Protein AF-A0A512NB46-F1 (afdb_monomer_lite)

Organism: NCBI:txid1230389

Radius of gyration: 26.48 Å; chains: 1; bounding box: 61×34×102 Å

Secondary structure (DSSP, 8-state):
------PPPPPPPPP------SSTTTGGGHHHHHHHHHHHTT--HHHH-SHHHHHHHHHHHHHHHHHHHHHHHHHHHH-SSHHHHHHHHHHHHHHHHHHHHHHHHHHHHHHHHTSGGGGSS-SS--SS--S----S-HHHHHHHIIIIIHHHH--HHHHHHT-PPP------HHHHHHHHHHHHHHTHHHHHHHHHTTTTSTT-HHHHHHHHHHHHHHHHHHHHHHHHHHHHHTT-EETTTTEEHHHHHTTSS---TTTTT--

Sequence (263 aa):
MTPNATQPLRRPRRQRRSHGRRAAGKSAANARGVRHRATRQGFTQYQAGYLPYATVDGWQQIKKDFAYWRALTKAIETAATPEERAWFEADRRLREKITLHDIGIWSHYVGDASQPLHVSVTSTAGAIFRTPVAIRTAKKIHAYFEGEFVKGNLSRQAVAAEVDPFQSCNCSIEDQTRALLLTSLAQVVPLHTLEKEGSFKRGDPRGIAFAEARLAAGVTALRNMIVEAWLDSAQTPIGYPMVNVRDIESGKVWVTRELMGAD

Foldseek 3Di:
DDDDDDDDDDDDDDDDDDDDDDPVPPPVVPLVVVVVVQVVVVHDCVNVDDLLVLLQVLLVVLLQLLLLLLLLVLQLVVPPDPVSNVVSVVVNVVSVVVNVVSLVVSLVSLLLLLALLSLAPDLDNPPVDPDCPPSPQSVPCVCCLVPVLCVQADDPVLLVVLQDPADDPVDHSSVLSVVSNVVSNVCNVVSVVCVVVVCSDRPRVSSHVSSSNSSSSSVNSSVNSSVVSNVCSQQAWAFVVTDHNVCSNVVVDHDDVNSVPDD

InterPro domains:
  IPR008947 Phospholipase C/P1 nuclease domain superfamily [G3DSA:1.10.575.10] (32-198)
  IPR008947 Phospholipase C/P1 nuclease domain superfamily [SSF48537] (65-151)

Structure (mmCIF, N/CA/C/O backbone):
data_AF-A0A512NB46-F1
#
_entry.id   AF-A0A512NB46-F1
#
loop_
_atom_site.group_PDB
_atom_site.id
_atom_site.type_symbol
_atom_site.label_atom_id
_atom_site.label_alt_id
_atom_site.label_comp_id
_atom_site.label_asym_id
_atom_site.label_entity_id
_atom_site.label_seq_id
_atom_site.pdbx_PDB_ins_code
_atom_site.Cartn_x
_atom_site.Cartn_y
_atom_site.Cartn_z
_atom_site.occupancy
_atom_site.B_iso_or_equiv
_atom_site.auth_seq_id
_atom_site.auth_comp_id
_atom_site.auth_asym_id
_atom_site.auth_atom_id
_atom_site.pdbx_PDB_model_num
ATOM 1 N N . MET A 1 1 ? 35.157 -20.853 73.473 1.00 40.84 1 MET A N 1
ATOM 2 C CA . MET A 1 1 ? 33.889 -21.589 73.291 1.00 40.84 1 MET A CA 1
ATOM 3 C C . MET A 1 1 ? 32.765 -20.686 73.766 1.00 40.84 1 MET A C 1
ATOM 5 O O . MET A 1 1 ? 32.626 -20.458 74.957 1.00 40.84 1 MET A O 1
ATOM 9 N N . THR A 1 2 ? 32.079 -20.061 72.819 1.00 35.53 2 THR A N 1
ATOM 10 C CA . THR A 1 2 ? 30.980 -19.102 72.995 1.00 35.53 2 THR A CA 1
ATOM 11 C C . THR A 1 2 ? 29.632 -19.827 72.969 1.00 35.53 2 THR A C 1
ATOM 13 O O . THR A 1 2 ? 29.484 -20.755 72.173 1.00 35.53 2 THR A O 1
ATOM 16 N N . PRO A 1 3 ? 28.627 -19.372 73.739 1.00 39.91 3 PRO A N 1
ATOM 17 C CA . PRO A 1 3 ? 27.241 -19.668 73.406 1.00 39.91 3 PRO A CA 1
ATOM 18 C C . PRO A 1 3 ? 26.358 -18.418 73.246 1.00 39.91 3 PRO A C 1
ATOM 20 O O . PRO A 1 3 ? 26.464 -17.443 73.981 1.00 39.91 3 PRO A O 1
ATOM 23 N N . ASN A 1 4 ? 25.444 -18.558 72.282 1.00 34.72 4 ASN A N 1
ATOM 24 C CA . ASN A 1 4 ? 24.145 -17.909 72.087 1.00 34.72 4 ASN A CA 1
ATOM 25 C C . ASN A 1 4 ? 24.042 -16.381 71.950 1.00 34.72 4 ASN A C 1
ATOM 27 O O . ASN A 1 4 ? 23.908 -15.647 72.922 1.00 34.72 4 ASN A O 1
ATOM 31 N N . ALA A 1 5 ? 23.869 -15.956 70.692 1.00 39.91 5 ALA A N 1
ATOM 32 C CA . ALA A 1 5 ? 23.098 -14.773 70.331 1.00 39.91 5 ALA A CA 1
ATOM 33 C C . ALA A 1 5 ? 22.007 -15.131 69.297 1.00 39.91 5 ALA A C 1
ATOM 35 O O . ALA A 1 5 ? 22.235 -15.811 68.298 1.00 39.91 5 ALA A O 1
ATOM 36 N N . THR A 1 6 ? 20.814 -14.659 69.628 1.00 38.12 6 THR A N 1
ATOM 37 C CA . THR A 1 6 ? 19.478 -14.663 69.019 1.00 38.12 6 THR A CA 1
ATOM 38 C C . THR A 1 6 ? 19.418 -14.513 67.482 1.00 38.12 6 THR A C 1
ATOM 40 O O . THR A 1 6 ? 20.003 -13.593 66.916 1.00 38.12 6 THR A O 1
ATOM 43 N N . GLN A 1 7 ? 18.630 -15.359 66.797 1.00 38.66 7 GLN A N 1
ATOM 44 C CA . GLN A 1 7 ? 18.250 -15.195 65.378 1.00 38.66 7 GLN A CA 1
ATOM 45 C C . GLN A 1 7 ? 16.993 -14.313 65.217 1.00 38.66 7 GLN A C 1
ATOM 47 O O . GLN A 1 7 ? 16.042 -14.492 65.979 1.00 38.66 7 GLN A O 1
ATOM 52 N N . PRO A 1 8 ? 16.903 -13.446 64.185 1.00 34.56 8 PRO A N 1
ATOM 53 C CA . PRO A 1 8 ? 15.658 -12.779 63.818 1.00 34.56 8 PRO A CA 1
ATOM 54 C C . PRO A 1 8 ? 14.872 -13.528 62.720 1.00 34.56 8 PRO A C 1
ATOM 56 O O . PRO A 1 8 ? 15.428 -14.090 61.774 1.00 34.56 8 PRO A O 1
ATOM 59 N N . LEU A 1 9 ? 13.542 -13.481 62.849 1.00 33.75 9 LEU A N 1
ATOM 60 C CA . LEU A 1 9 ? 12.519 -14.064 61.971 1.00 33.75 9 LEU A CA 1
ATOM 61 C C . LEU A 1 9 ? 12.625 -13.596 60.502 1.00 33.75 9 LEU A C 1
ATOM 63 O O . LEU A 1 9 ? 12.534 -12.404 60.201 1.00 33.75 9 LEU A O 1
ATOM 67 N N . ARG A 1 10 ? 12.722 -14.545 59.559 1.00 34.88 10 ARG A N 1
ATOM 68 C CA . ARG A 1 10 ? 12.604 -14.295 58.108 1.00 34.88 10 ARG A CA 1
ATOM 69 C C . ARG A 1 10 ? 11.134 -14.237 57.672 1.00 34.88 10 ARG A C 1
ATOM 71 O O . ARG A 1 10 ? 10.387 -15.190 57.867 1.00 34.88 10 ARG A O 1
ATOM 78 N N . ARG A 1 11 ? 10.737 -13.148 57.001 1.00 35.47 11 ARG A N 1
ATOM 79 C CA . ARG A 1 11 ? 9.447 -13.023 56.288 1.00 35.47 11 ARG A CA 1
ATOM 80 C C . ARG A 1 11 ? 9.399 -13.924 55.036 1.00 35.47 11 ARG A C 1
ATOM 82 O O . ARG A 1 11 ? 10.433 -14.101 54.386 1.00 35.47 11 ARG A O 1
ATOM 89 N N . PRO A 1 12 ? 8.222 -14.442 54.632 1.00 32.56 12 PRO A N 1
ATOM 90 C CA . PRO A 1 12 ? 8.108 -15.315 53.467 1.00 32.56 12 PRO A CA 1
ATOM 91 C C . PRO A 1 12 ? 8.228 -14.537 52.144 1.00 32.56 12 PRO A C 1
ATOM 93 O O . PRO A 1 12 ? 7.658 -13.459 51.967 1.00 32.56 12 PRO A O 1
ATOM 96 N N . ARG A 1 13 ? 8.963 -15.113 51.181 1.00 34.34 13 ARG A N 1
ATOM 97 C CA . ARG A 1 13 ? 9.073 -14.626 49.794 1.00 34.34 13 ARG A CA 1
ATOM 98 C C . ARG A 1 13 ? 7.733 -14.806 49.067 1.00 34.34 13 ARG A C 1
ATOM 100 O O . ARG A 1 13 ? 7.291 -15.933 48.866 1.00 34.34 13 ARG A O 1
ATOM 107 N N . ARG A 1 14 ? 7.132 -13.712 48.585 1.00 32.97 14 ARG A N 1
ATOM 108 C CA . ARG A 1 14 ? 6.042 -13.753 47.592 1.00 32.97 14 ARG A CA 1
ATOM 109 C C . ARG A 1 14 ? 6.557 -14.369 46.283 1.00 32.97 14 ARG A C 1
ATOM 111 O O . ARG A 1 14 ? 7.409 -13.781 45.618 1.00 32.97 14 ARG A O 1
ATOM 118 N N . GLN A 1 15 ? 6.009 -15.518 45.887 1.00 33.25 15 GLN A N 1
ATOM 119 C CA . GLN A 1 15 ? 6.123 -16.032 44.520 1.00 33.25 15 GLN A CA 1
ATOM 120 C C . GLN A 1 15 ? 5.382 -15.089 43.560 1.00 33.25 15 GLN A C 1
ATOM 122 O O . GLN A 1 15 ? 4.166 -14.926 43.646 1.00 33.25 15 GLN A O 1
ATOM 127 N N . ARG A 1 16 ? 6.106 -14.475 42.619 1.00 31.55 16 ARG A N 1
ATOM 128 C CA . ARG A 1 16 ? 5.498 -13.822 41.452 1.00 31.55 16 ARG A CA 1
ATOM 129 C C . ARG A 1 16 ? 5.054 -14.909 40.472 1.00 31.55 16 ARG A C 1
ATOM 131 O O . ARG A 1 16 ? 5.895 -15.535 39.834 1.00 31.55 16 ARG A O 1
ATOM 138 N N . ARG A 1 17 ? 3.741 -15.121 40.338 1.00 32.00 17 ARG A N 1
ATOM 139 C CA . ARG A 1 17 ? 3.161 -15.900 39.235 1.00 32.00 17 ARG A CA 1
ATOM 140 C C . ARG A 1 17 ? 3.341 -15.120 37.931 1.00 32.00 17 ARG A C 1
ATOM 142 O O . ARG A 1 17 ? 2.824 -14.019 37.780 1.00 32.00 17 ARG A O 1
ATOM 149 N N . SER A 1 18 ? 4.108 -15.682 37.003 1.00 30.55 18 SER A N 1
ATOM 150 C CA . SER A 1 18 ? 4.357 -15.147 35.665 1.00 30.55 18 SER A CA 1
ATOM 151 C C . SER A 1 18 ? 3.349 -15.722 34.669 1.00 30.55 18 SER A C 1
ATOM 153 O O . SER A 1 18 ? 3.630 -16.703 33.986 1.00 30.55 18 SER A O 1
ATOM 155 N N . HIS A 1 19 ? 2.160 -15.136 34.556 1.00 32.94 19 HIS A N 1
ATOM 156 C CA . HIS A 1 19 ? 1.225 -15.451 33.468 1.00 32.94 19 HIS A CA 1
ATOM 157 C C . HIS A 1 19 ? 0.905 -14.160 32.714 1.00 32.94 19 HIS A C 1
ATOM 159 O O . HIS A 1 19 ? 0.461 -13.193 33.319 1.00 32.94 19 HIS A O 1
ATOM 165 N N . GLY A 1 20 ? 1.195 -14.127 31.406 1.00 34.12 20 GLY A N 1
ATOM 166 C CA . GLY A 1 20 ? 0.801 -13.006 30.538 1.00 34.12 20 GLY A CA 1
ATOM 167 C C . GLY A 1 20 ? 1.827 -12.483 29.524 1.00 34.12 20 GLY A C 1
ATOM 168 O O . GLY A 1 20 ? 1.606 -11.422 28.958 1.00 34.12 20 GLY A O 1
ATOM 169 N N . ARG A 1 21 ? 2.948 -13.171 29.247 1.00 30.27 21 ARG A N 1
ATOM 170 C CA . ARG A 1 21 ? 3.972 -12.664 28.296 1.00 30.27 21 ARG A CA 1
ATOM 171 C C . ARG A 1 21 ? 3.877 -13.157 26.843 1.00 30.27 21 ARG A C 1
ATOM 173 O O . ARG A 1 21 ? 4.700 -12.751 26.033 1.00 30.27 21 ARG A O 1
ATOM 180 N N . ARG A 1 22 ? 2.913 -14.010 26.473 1.00 32.38 22 ARG A N 1
ATOM 181 C CA . ARG A 1 22 ? 2.931 -14.666 25.144 1.00 32.38 22 ARG A CA 1
ATOM 182 C C . ARG A 1 22 ? 2.216 -13.928 24.002 1.00 32.38 22 ARG A C 1
ATOM 184 O O . ARG A 1 22 ? 2.540 -14.215 22.857 1.00 32.38 22 ARG A O 1
ATOM 191 N N . ALA A 1 23 ? 1.318 -12.975 24.264 1.00 33.72 23 ALA A N 1
ATOM 192 C CA . ALA A 1 23 ? 0.538 -12.329 23.194 1.00 33.72 23 ALA A CA 1
ATOM 193 C C . ALA A 1 23 ? 1.126 -10.989 22.703 1.00 33.72 23 ALA A C 1
ATOM 195 O O . ALA A 1 23 ? 1.151 -10.733 21.504 1.00 33.72 23 ALA A O 1
ATOM 196 N N . ALA A 1 24 ? 1.699 -10.171 23.594 1.00 32.84 24 ALA A N 1
ATOM 197 C CA . ALA A 1 24 ? 2.274 -8.863 23.238 1.00 32.84 24 ALA A CA 1
ATOM 198 C C . ALA A 1 24 ? 3.630 -8.943 22.498 1.00 32.84 24 ALA A C 1
ATOM 200 O O . ALA A 1 24 ? 4.127 -7.944 21.985 1.00 32.84 24 ALA A O 1
ATOM 201 N N . GLY A 1 25 ? 4.243 -10.130 22.438 1.00 27.00 25 GLY A N 1
ATOM 202 C CA . GLY A 1 25 ? 5.584 -10.323 21.882 1.00 27.00 25 GLY A CA 1
ATOM 203 C C . GLY A 1 25 ? 5.666 -10.366 20.355 1.00 27.00 25 GLY A C 1
ATOM 204 O O . GLY A 1 25 ? 6.767 -10.241 19.834 1.00 27.00 25 GLY A O 1
ATOM 205 N N . LYS A 1 26 ? 4.551 -10.541 19.630 1.00 31.73 26 LYS A N 1
ATOM 206 C CA . LYS A 1 26 ? 4.585 -10.714 18.164 1.00 31.73 26 LYS A CA 1
ATOM 207 C C . LYS A 1 26 ? 4.581 -9.393 17.386 1.00 31.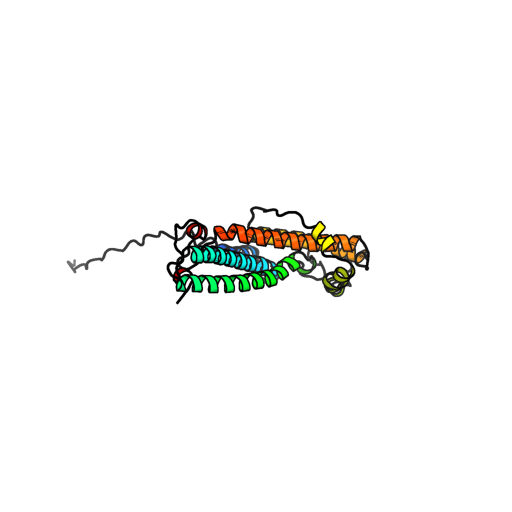73 26 LYS A C 1
ATOM 209 O O . LYS A 1 26 ? 5.299 -9.285 16.405 1.00 31.73 26 LYS A O 1
ATOM 214 N N . SER A 1 27 ? 3.866 -8.369 17.856 1.00 33.69 27 SER A N 1
ATOM 215 C CA . SER A 1 27 ? 3.789 -7.076 17.150 1.00 33.69 27 SER A CA 1
ATOM 216 C C . SER A 1 27 ? 5.084 -6.257 17.291 1.00 33.69 27 SER A C 1
ATOM 218 O O . SER A 1 27 ? 5.670 -5.817 16.308 1.00 33.69 27 SER A O 1
ATOM 220 N N . ALA A 1 28 ? 5.657 -6.189 18.499 1.00 30.89 28 ALA A N 1
ATOM 221 C CA . ALA A 1 28 ? 6.937 -5.511 18.728 1.00 30.89 28 ALA A CA 1
ATOM 222 C C . ALA A 1 28 ? 8.169 -6.287 18.202 1.00 30.89 28 ALA A C 1
ATOM 224 O O . ALA A 1 28 ? 9.300 -5.801 18.332 1.00 30.89 28 ALA A O 1
ATOM 225 N N . ALA A 1 29 ? 7.967 -7.494 17.660 1.00 35.53 29 ALA A N 1
ATOM 226 C CA . ALA A 1 29 ? 9.000 -8.307 17.028 1.00 35.53 29 ALA A CA 1
ATOM 227 C C . ALA A 1 29 ? 9.184 -7.994 15.533 1.00 35.53 29 ALA A C 1
ATOM 229 O O . ALA A 1 29 ? 10.248 -8.319 15.017 1.00 35.53 29 ALA A O 1
ATOM 230 N N . ASN A 1 30 ? 8.238 -7.324 14.861 1.00 46.56 30 ASN A N 1
ATOM 231 C CA . ASN A 1 30 ? 8.318 -7.095 13.411 1.00 46.56 30 ASN A CA 1
ATOM 232 C C . ASN A 1 30 ? 9.261 -5.942 13.027 1.00 46.56 30 ASN A C 1
ATOM 234 O O . ASN A 1 30 ? 10.241 -6.171 12.320 1.00 46.56 30 ASN A O 1
ATOM 238 N N . ALA A 1 31 ? 9.109 -4.752 13.626 1.00 36.91 31 ALA A N 1
ATOM 239 C CA . ALA A 1 31 ? 10.069 -3.650 13.435 1.00 36.91 31 ALA A CA 1
ATOM 240 C C . ALA A 1 31 ? 11.484 -3.999 13.959 1.00 36.91 31 ALA A C 1
ATOM 242 O O . ALA A 1 31 ? 12.512 -3.599 13.405 1.00 36.91 31 ALA A O 1
ATOM 243 N N . ARG A 1 32 ? 11.557 -4.830 15.011 1.00 38.91 32 ARG A N 1
ATOM 244 C CA . ARG A 1 32 ? 12.816 -5.406 15.514 1.00 38.91 32 ARG A CA 1
ATOM 245 C C . ARG A 1 32 ? 13.377 -6.509 14.610 1.00 38.91 32 ARG A C 1
ATOM 247 O O . ARG A 1 32 ? 14.591 -6.685 14.582 1.00 38.91 32 ARG A O 1
ATOM 254 N N . GLY A 1 33 ? 12.543 -7.229 13.866 1.00 41.69 33 GLY A N 1
ATOM 255 C CA . GLY A 1 33 ? 12.929 -8.352 13.011 1.00 41.69 33 GLY A CA 1
ATOM 256 C C . GLY A 1 33 ? 13.748 -7.913 11.801 1.00 41.69 33 GLY A C 1
ATOM 257 O O . GLY A 1 33 ? 14.815 -8.478 11.546 1.00 41.69 33 GLY A O 1
ATOM 258 N N . VAL A 1 34 ? 13.312 -6.844 11.128 1.00 47.31 34 VAL A N 1
ATOM 259 C CA . VAL A 1 34 ? 14.040 -6.242 9.997 1.00 47.31 34 VAL A CA 1
ATOM 260 C C . VAL A 1 34 ? 15.387 -5.673 10.465 1.00 47.31 34 VAL A C 1
ATOM 262 O O . VAL A 1 34 ? 16.428 -5.946 9.865 1.00 47.31 34 VAL A O 1
ATOM 265 N N . ARG A 1 35 ? 15.406 -4.969 11.608 1.00 46.88 35 ARG A N 1
ATOM 266 C CA . ARG A 1 35 ? 16.637 -4.405 12.194 1.00 46.88 35 ARG A CA 1
ATOM 267 C C . ARG A 1 35 ? 17.620 -5.485 12.668 1.00 46.88 35 ARG A C 1
ATOM 269 O O . ARG A 1 35 ? 18.824 -5.347 12.460 1.00 46.88 35 ARG A O 1
ATOM 276 N N . HIS A 1 36 ? 17.139 -6.575 13.273 1.00 45.12 36 HIS A N 1
ATOM 277 C CA . HIS A 1 36 ? 17.997 -7.645 13.798 1.00 45.12 36 HIS A CA 1
ATOM 278 C C . HIS A 1 36 ? 18.565 -8.580 12.725 1.00 45.12 36 HIS A C 1
ATOM 280 O O . HIS A 1 36 ? 19.643 -9.131 12.944 1.00 45.12 36 HIS A O 1
ATOM 286 N N . ARG A 1 37 ? 17.896 -8.784 11.581 1.00 49.22 37 ARG A N 1
ATOM 287 C CA . ARG A 1 37 ? 18.465 -9.611 10.498 1.00 49.22 37 ARG A CA 1
ATOM 288 C C . ARG A 1 37 ? 19.568 -8.889 9.731 1.00 49.22 37 ARG A C 1
ATOM 290 O O . ARG A 1 37 ? 20.618 -9.487 9.522 1.00 49.22 37 ARG A O 1
ATOM 297 N N . ALA A 1 38 ? 19.360 -7.620 9.375 1.00 50.25 38 ALA A N 1
ATOM 298 C CA . ALA A 1 38 ? 20.347 -6.828 8.637 1.00 50.25 38 ALA A CA 1
ATOM 299 C C . ALA A 1 38 ? 21.643 -6.626 9.449 1.00 50.25 38 ALA A C 1
ATOM 301 O O . ALA A 1 38 ? 22.738 -6.914 8.968 1.00 50.25 38 ALA A O 1
ATOM 302 N N . THR A 1 39 ? 21.519 -6.259 10.728 1.00 51.81 39 THR A N 1
ATOM 303 C CA . THR A 1 39 ? 22.677 -6.017 11.611 1.00 51.81 39 THR A CA 1
ATOM 304 C C . THR A 1 39 ? 23.505 -7.271 11.903 1.00 51.81 39 THR A C 1
ATOM 306 O O . THR A 1 39 ? 24.719 -7.174 12.056 1.00 51.81 39 THR A O 1
ATOM 309 N N . ARG A 1 40 ? 22.894 -8.466 11.914 1.00 51.16 40 ARG A N 1
ATOM 310 C CA . ARG A 1 40 ? 23.612 -9.747 12.089 1.00 51.16 40 ARG A CA 1
ATOM 311 C C . ARG A 1 40 ? 24.530 -10.115 10.925 1.00 51.16 40 ARG A C 1
ATOM 313 O O . ARG A 1 40 ? 25.423 -10.930 11.114 1.00 51.16 40 ARG A O 1
ATOM 320 N N . GLN A 1 41 ? 24.312 -9.536 9.750 1.00 58.06 41 GLN A N 1
ATOM 321 C CA . GLN A 1 41 ? 25.160 -9.723 8.571 1.00 58.06 41 GLN A CA 1
ATOM 322 C C . GLN A 1 41 ? 26.039 -8.493 8.286 1.00 58.06 41 GLN A C 1
ATOM 324 O O . GLN A 1 41 ? 26.626 -8.394 7.215 1.00 58.06 41 GLN A O 1
ATOM 329 N N . GLY A 1 42 ? 26.132 -7.548 9.231 1.00 58.88 42 GLY A N 1
ATOM 330 C CA . GLY A 1 42 ? 26.924 -6.328 9.068 1.00 58.88 42 GLY A CA 1
ATOM 331 C C . GLY A 1 42 ? 26.282 -5.262 8.173 1.00 58.88 42 GLY A C 1
ATOM 332 O O . GLY A 1 42 ? 26.939 -4.270 7.869 1.00 58.88 42 GLY A O 1
ATOM 333 N N . PHE A 1 43 ? 25.014 -5.423 7.773 1.00 62.78 43 PHE A N 1
ATOM 334 C CA . PHE A 1 43 ? 24.287 -4.398 7.026 1.00 62.78 43 PHE A CA 1
ATOM 335 C C . PHE A 1 43 ? 23.727 -3.318 7.959 1.00 62.78 43 PHE A C 1
ATOM 337 O O . PHE A 1 43 ? 23.137 -3.599 9.006 1.00 62.78 43 PHE A O 1
ATOM 344 N N . THR A 1 44 ? 23.876 -2.065 7.544 1.00 65.69 44 THR A N 1
ATOM 345 C CA . THR A 1 44 ? 23.308 -0.877 8.192 1.00 65.69 44 THR A CA 1
ATOM 346 C C . THR A 1 44 ? 21.947 -0.520 7.591 1.00 65.69 44 THR A C 1
ATOM 348 O O . THR A 1 44 ? 21.631 -0.904 6.464 1.00 65.69 44 THR A O 1
ATOM 351 N N . GLN A 1 45 ? 21.148 0.285 8.301 1.00 61.38 45 GLN A N 1
ATOM 352 C CA . GLN A 1 45 ? 19.898 0.836 7.756 1.00 61.38 45 GLN A CA 1
ATOM 353 C C . GLN A 1 45 ? 20.115 1.639 6.460 1.00 61.38 45 GLN A C 1
ATOM 355 O O . GLN A 1 45 ? 19.243 1.662 5.601 1.00 61.38 45 GLN A O 1
ATOM 360 N N . TYR A 1 46 ? 21.296 2.243 6.282 1.00 63.44 46 TYR A N 1
ATOM 361 C CA . TYR A 1 46 ? 21.652 2.960 5.056 1.00 63.44 46 TYR A CA 1
ATOM 362 C C . TYR A 1 46 ? 21.879 2.021 3.868 1.00 63.44 46 TYR A C 1
ATOM 364 O O . TYR A 1 46 ? 21.607 2.398 2.736 1.00 63.44 46 TYR A O 1
ATOM 372 N N . GLN A 1 47 ? 22.336 0.792 4.120 1.00 65.38 47 GLN A N 1
ATOM 373 C CA . GLN A 1 47 ? 22.480 -0.232 3.083 1.00 65.38 47 GLN A CA 1
ATOM 374 C C . GLN A 1 47 ? 21.150 -0.925 2.764 1.00 65.38 47 GLN A C 1
ATOM 376 O O . GLN A 1 47 ? 20.962 -1.376 1.641 1.00 65.38 47 GLN A O 1
ATOM 381 N N . ALA A 1 48 ? 20.232 -1.006 3.733 1.00 68.00 48 ALA A N 1
ATOM 382 C CA . ALA A 1 48 ? 18.884 -1.530 3.513 1.00 68.00 48 ALA A CA 1
ATOM 383 C C . ALA A 1 48 ? 17.969 -0.533 2.773 1.00 68.00 48 ALA A C 1
ATOM 385 O O . ALA A 1 48 ? 17.046 -0.951 2.078 1.00 68.00 48 ALA A O 1
ATOM 386 N N . GLY A 1 49 ? 18.235 0.771 2.907 1.00 78.50 49 GLY A N 1
ATOM 387 C CA . GLY A 1 49 ? 17.407 1.838 2.347 1.00 78.50 49 GLY A CA 1
ATOM 388 C C . GLY A 1 49 ? 16.157 2.126 3.186 1.00 78.50 49 GLY A C 1
ATOM 389 O O . GLY A 1 49 ? 15.823 1.398 4.118 1.00 78.50 49 GLY A O 1
ATOM 390 N N . TYR A 1 50 ? 15.467 3.224 2.868 1.00 86.31 50 TYR A N 1
ATOM 391 C CA . TYR A 1 50 ? 14.274 3.678 3.599 1.00 86.31 50 TYR A CA 1
ATOM 392 C C . TYR A 1 50 ? 13.001 2.906 3.211 1.00 86.31 50 TYR A C 1
ATOM 394 O O . TYR A 1 50 ? 12.157 2.610 4.055 1.00 86.31 50 TYR A O 1
ATOM 402 N N . LEU A 1 51 ? 12.899 2.526 1.938 1.00 90.12 51 LEU A N 1
ATOM 403 C CA . LEU A 1 51 ? 11.693 1.977 1.320 1.00 90.12 51 LEU A CA 1
ATOM 404 C C . LEU A 1 51 ? 11.136 0.695 1.973 1.00 90.12 51 LEU A C 1
ATOM 406 O O . LEU A 1 51 ? 9.917 0.621 2.151 1.00 90.12 51 LEU A O 1
ATOM 410 N N . PRO A 1 52 ? 11.964 -0.289 2.399 1.00 91.88 52 PRO A N 1
ATOM 411 C CA . PRO A 1 52 ? 11.447 -1.470 3.090 1.00 91.88 52 PRO A CA 1
ATOM 412 C C . PRO A 1 52 ? 10.747 -1.116 4.406 1.00 91.88 52 PRO A C 1
ATOM 414 O O . PRO A 1 52 ? 9.701 -1.677 4.719 1.00 91.88 52 PRO A O 1
ATOM 417 N N . TYR A 1 53 ? 11.307 -0.169 5.165 1.00 91.38 53 TYR A N 1
ATOM 418 C CA . TYR A 1 53 ? 10.744 0.256 6.446 1.00 91.38 53 TYR A CA 1
ATOM 419 C C . TYR A 1 53 ? 9.457 1.049 6.243 1.00 91.38 53 TYR A C 1
ATOM 421 O O . TYR A 1 53 ? 8.450 0.725 6.860 1.00 91.38 53 TYR A O 1
ATOM 429 N N . ALA A 1 54 ? 9.456 2.020 5.324 1.00 94.75 54 ALA A N 1
ATOM 430 C CA . ALA A 1 54 ? 8.270 2.824 5.028 1.00 94.75 54 ALA A CA 1
ATOM 431 C C . ALA A 1 54 ? 7.082 1.964 4.558 1.00 94.75 54 ALA A C 1
ATOM 433 O O . ALA A 1 54 ? 5.944 2.195 4.966 1.00 94.75 54 ALA A O 1
ATOM 434 N N . THR A 1 55 ? 7.354 0.929 3.755 1.00 96.31 55 THR A N 1
ATOM 435 C CA . THR A 1 55 ? 6.322 -0.003 3.278 1.00 96.31 55 THR A CA 1
ATOM 436 C C . THR A 1 55 ? 5.746 -0.836 4.423 1.00 96.31 55 THR A C 1
ATOM 438 O O . THR A 1 55 ? 4.527 -0.911 4.576 1.00 96.31 55 THR A O 1
ATOM 441 N N . VAL A 1 56 ? 6.605 -1.436 5.252 1.00 96.94 56 VAL A N 1
ATOM 442 C CA . VAL A 1 56 ? 6.175 -2.298 6.363 1.00 96.94 56 VAL A CA 1
ATOM 443 C C . VAL A 1 56 ? 5.467 -1.496 7.455 1.00 96.94 56 VAL A C 1
ATOM 445 O O . VAL A 1 56 ? 4.381 -1.883 7.889 1.00 96.94 56 VAL A O 1
ATOM 448 N N . ASP A 1 57 ? 6.048 -0.378 7.886 1.00 97.00 57 ASP A N 1
ATOM 449 C CA . ASP A 1 57 ? 5.514 0.425 8.987 1.00 97.00 57 ASP A CA 1
ATOM 450 C C . ASP A 1 57 ? 4.188 1.092 8.591 1.00 97.00 57 ASP A C 1
ATOM 452 O O . ASP A 1 57 ? 3.220 1.040 9.353 1.00 97.00 57 ASP A O 1
ATOM 456 N N . GLY A 1 58 ? 4.091 1.640 7.373 1.00 97.75 58 GLY A N 1
ATOM 457 C CA . GLY A 1 58 ? 2.845 2.238 6.886 1.00 97.75 58 GLY A CA 1
ATOM 458 C C . GLY A 1 58 ? 1.711 1.218 6.748 1.00 97.75 58 GLY A C 1
ATOM 459 O O . GLY A 1 58 ? 0.581 1.492 7.147 1.00 97.75 58 GLY A O 1
ATOM 460 N N . TRP A 1 59 ? 2.008 -0.008 6.306 1.00 98.12 59 TRP A N 1
ATOM 461 C CA . TRP A 1 59 ? 1.015 -1.086 6.286 1.00 98.12 59 TRP A CA 1
ATOM 462 C C . TRP A 1 59 ? 0.532 -1.454 7.695 1.00 98.12 59 TRP A C 1
ATOM 464 O O . TRP A 1 59 ? -0.662 -1.670 7.912 1.00 98.12 59 TRP A O 1
ATOM 474 N N . GLN A 1 60 ? 1.440 -1.504 8.677 1.00 97.69 60 GLN A N 1
ATOM 475 C CA . GLN A 1 60 ? 1.074 -1.776 10.070 1.00 97.69 60 GLN A CA 1
ATOM 476 C C . GLN A 1 60 ? 0.159 -0.683 10.638 1.00 97.69 60 GLN A C 1
ATOM 478 O O . GLN A 1 60 ? -0.784 -1.014 11.365 1.00 97.69 60 GLN A O 1
ATOM 483 N N . GLN A 1 61 ? 0.398 0.582 10.276 1.00 97.94 61 GLN A N 1
ATOM 484 C CA . GLN A 1 61 ? -0.472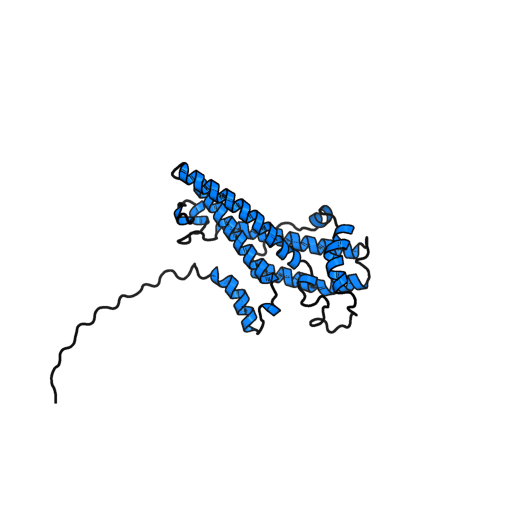 1.703 10.629 1.00 97.94 61 GLN A CA 1
ATOM 485 C C . GLN A 1 61 ? -1.863 1.550 9.999 1.00 97.94 61 GLN A C 1
ATOM 487 O O . GLN A 1 61 ? -2.854 1.554 10.725 1.00 97.94 61 GLN A O 1
ATOM 492 N N . ILE A 1 62 ? -1.950 1.298 8.689 1.00 98.31 62 ILE A N 1
ATOM 493 C CA . ILE A 1 62 ? -3.226 1.102 7.973 1.00 98.31 62 ILE A CA 1
ATOM 494 C C . ILE A 1 62 ? -4.020 -0.077 8.550 1.00 98.31 62 ILE A C 1
ATOM 496 O O . ILE A 1 62 ? -5.225 0.022 8.788 1.00 98.31 62 ILE A O 1
ATOM 500 N N . LYS A 1 63 ? -3.353 -1.197 8.849 1.00 98.25 63 LYS A N 1
ATOM 501 C CA . LYS A 1 63 ? -3.993 -2.337 9.518 1.00 98.25 63 LYS A CA 1
ATOM 502 C C . LYS A 1 63 ? -4.574 -1.947 10.876 1.00 98.25 63 LYS A C 1
ATOM 504 O O . LYS A 1 63 ? -5.681 -2.364 11.224 1.00 98.25 63 LYS A O 1
ATOM 509 N N . LYS A 1 64 ? -3.813 -1.192 11.672 1.00 97.56 64 LYS A N 1
ATOM 510 C CA . LYS A 1 64 ? -4.255 -0.745 12.996 1.00 97.56 64 LYS A CA 1
ATOM 511 C C . LYS A 1 64 ? -5.455 0.189 12.883 1.00 97.56 64 LYS A C 1
ATOM 513 O O . LYS A 1 64 ? -6.396 0.070 13.664 1.00 97.56 64 LYS A O 1
ATOM 518 N N . ASP A 1 65 ? -5.437 1.058 11.891 1.00 97.75 65 ASP A N 1
ATOM 519 C CA . ASP A 1 65 ? -6.522 1.964 11.565 1.00 97.75 65 ASP A CA 1
ATOM 520 C C . ASP A 1 65 ? -7.819 1.228 11.210 1.00 97.75 65 ASP A C 1
ATOM 522 O O . ASP A 1 65 ? -8.869 1.515 11.790 1.00 97.75 65 ASP A O 1
ATOM 526 N N . PHE A 1 66 ? -7.739 0.208 10.351 1.00 98.62 66 PHE A N 1
ATOM 527 C CA . PHE A 1 66 ? -8.873 -0.672 10.063 1.00 98.62 66 PHE A CA 1
ATOM 528 C C . PHE A 1 66 ? -9.390 -1.396 11.310 1.00 98.62 66 PHE A C 1
ATOM 530 O O . PHE A 1 66 ? -10.600 -1.547 11.479 1.00 98.62 66 PHE A O 1
ATOM 537 N N . ALA A 1 67 ? -8.494 -1.800 12.215 1.00 98.25 67 ALA A N 1
ATOM 538 C CA . ALA A 1 67 ? -8.874 -2.459 13.460 1.00 98.25 67 ALA A CA 1
ATOM 539 C C . ALA A 1 67 ? -9.684 -1.516 14.370 1.00 98.25 67 ALA A C 1
ATOM 541 O O . ALA A 1 67 ? -10.726 -1.906 14.899 1.00 98.25 67 ALA A O 1
ATOM 542 N N . TYR A 1 68 ? -9.252 -0.256 14.497 1.00 97.56 68 TYR A N 1
ATOM 543 C CA . TYR A 1 68 ? -10.018 0.778 15.199 1.00 97.56 68 TYR A CA 1
ATOM 544 C C . TYR A 1 68 ? -11.361 1.050 14.523 1.00 97.56 68 TYR A C 1
ATOM 546 O O . TYR A 1 68 ? -12.380 1.112 15.204 1.00 97.56 68 TYR A O 1
ATOM 554 N N . TRP A 1 69 ? -11.390 1.155 13.194 1.00 98.00 69 TRP A N 1
ATOM 555 C CA . TRP A 1 69 ? -12.625 1.402 12.450 1.00 98.00 69 TRP A CA 1
ATOM 556 C C . TRP A 1 69 ? -13.678 0.303 12.670 1.00 98.00 69 TRP A C 1
ATOM 558 O O . TRP A 1 69 ? -14.851 0.602 12.915 1.00 98.00 69 TRP A O 1
ATOM 568 N N . ARG A 1 70 ? -13.264 -0.972 12.649 1.00 98.25 70 ARG A N 1
ATOM 569 C CA . ARG A 1 70 ? -14.133 -2.123 12.957 1.00 98.25 70 ARG A CA 1
ATOM 570 C C . ARG A 1 70 ? -14.694 -2.050 14.372 1.00 98.25 70 ARG A C 1
ATOM 572 O O . ARG A 1 70 ? -15.901 -2.172 14.569 1.00 98.25 70 ARG A O 1
ATOM 579 N N . ALA A 1 71 ? -13.827 -1.806 15.352 1.00 97.75 71 ALA A N 1
ATOM 580 C CA . ALA A 1 71 ? -14.243 -1.707 16.743 1.00 97.75 71 ALA A CA 1
ATOM 581 C C . ALA A 1 71 ? -15.205 -0.541 16.983 1.00 97.75 71 ALA A C 1
ATOM 583 O O . ALA A 1 71 ? -16.211 -0.731 17.655 1.00 97.75 71 ALA A O 1
ATOM 584 N N . LEU A 1 72 ? -14.947 0.631 16.396 1.00 97.56 72 LEU A N 1
ATOM 585 C CA . LEU A 1 72 ? -15.835 1.792 16.484 1.00 97.56 72 LEU A CA 1
ATOM 586 C C . LEU A 1 72 ? -17.184 1.521 15.831 1.00 97.56 72 LEU A C 1
ATOM 588 O O . LEU A 1 72 ? -18.213 1.904 16.373 1.00 97.56 72 LEU A O 1
ATOM 592 N N . THR A 1 73 ? -17.197 0.820 14.698 1.00 97.81 73 THR A N 1
ATOM 593 C CA . THR A 1 73 ? -18.448 0.393 14.062 1.00 97.81 73 THR A CA 1
ATOM 594 C C . THR A 1 73 ? -19.273 -0.457 15.019 1.00 97.81 73 THR A C 1
ATOM 596 O O . THR A 1 73 ? -20.452 -0.167 15.214 1.00 97.81 73 THR A O 1
ATOM 599 N N . LYS A 1 74 ? -18.643 -1.422 15.702 1.00 97.38 74 LYS A N 1
ATOM 600 C CA . LYS A 1 74 ? -19.341 -2.217 16.714 1.00 97.38 74 LYS A CA 1
ATOM 601 C C . LYS A 1 74 ? -19.767 -1.387 17.926 1.00 97.38 74 LYS A C 1
ATOM 603 O O . LYS A 1 74 ? -20.886 -1.539 18.400 1.00 97.38 74 LYS A O 1
ATOM 608 N N . ALA A 1 75 ? -18.910 -0.481 18.384 1.00 96.56 75 ALA A N 1
ATOM 609 C CA . ALA A 1 75 ? -19.171 0.396 19.518 1.00 96.56 75 ALA A CA 1
ATOM 610 C C . ALA A 1 75 ? -20.405 1.284 19.296 1.00 96.56 75 ALA A C 1
ATOM 612 O O . ALA A 1 75 ? -21.208 1.453 20.204 1.00 96.56 75 ALA A O 1
ATOM 613 N N . ILE A 1 76 ? -20.602 1.792 18.074 1.00 98.00 76 ILE A N 1
ATOM 614 C CA . ILE A 1 76 ? -21.781 2.586 17.687 1.00 98.00 76 ILE A CA 1
ATOM 615 C C . ILE A 1 76 ? -23.067 1.749 17.755 1.00 98.00 76 ILE A C 1
ATOM 617 O O . ILE A 1 76 ? -24.108 2.261 18.170 1.00 98.00 76 ILE A O 1
ATOM 621 N N . GLU A 1 77 ? -23.014 0.474 17.356 1.00 96.56 77 GLU A N 1
ATOM 622 C CA . GLU A 1 77 ? -24.158 -0.446 17.452 1.00 96.56 77 GLU A CA 1
ATOM 623 C C . GLU A 1 77 ? -24.534 -0.755 18.903 1.00 96.56 77 GLU A C 1
ATOM 625 O O . GLU A 1 77 ? -25.711 -0.931 19.209 1.00 96.56 77 GLU A O 1
ATOM 630 N N . THR A 1 78 ? -23.533 -0.850 19.781 1.00 95.00 78 THR A N 1
ATOM 631 C CA . THR A 1 78 ? -23.686 -1.320 21.163 1.00 95.00 78 THR A CA 1
ATOM 632 C C . THR A 1 78 ? -23.624 -0.211 22.212 1.00 95.00 78 THR A C 1
ATOM 634 O O . THR A 1 78 ? -23.573 -0.522 23.400 1.00 95.00 78 THR A O 1
ATOM 637 N N . ALA A 1 79 ? -23.575 1.055 21.798 1.00 95.81 79 ALA A N 1
ATOM 638 C CA . ALA A 1 79 ? -23.430 2.195 22.698 1.00 95.81 79 ALA A CA 1
ATOM 639 C C . ALA A 1 79 ? -24.568 2.241 23.728 1.00 95.81 79 ALA A C 1
ATOM 641 O O . ALA A 1 79 ? -25.742 2.093 23.377 1.00 95.81 79 ALA A O 1
ATOM 642 N N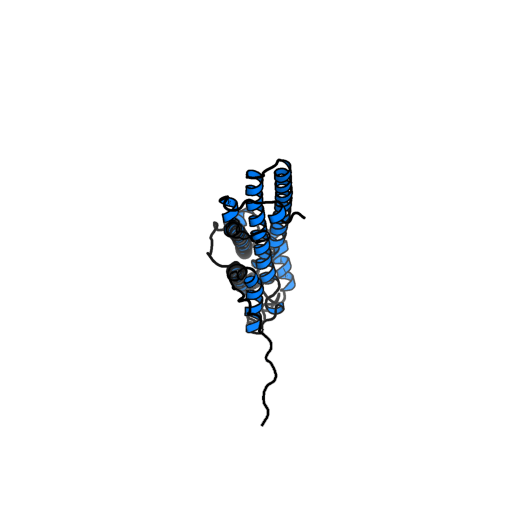 . ALA A 1 80 ? -24.220 2.475 24.993 1.00 94.12 80 ALA A N 1
ATOM 643 C CA . ALA A 1 80 ? -25.178 2.487 26.094 1.00 94.12 80 ALA A CA 1
ATOM 644 C C . ALA A 1 80 ? -26.028 3.765 26.115 1.00 94.12 80 ALA A C 1
ATOM 646 O O . ALA A 1 80 ? -27.173 3.737 26.569 1.00 94.12 80 ALA A O 1
ATOM 647 N N . THR A 1 81 ? -25.478 4.882 25.627 1.00 95.94 81 THR A N 1
ATOM 648 C CA . THR A 1 81 ? -26.165 6.179 25.599 1.00 95.94 81 THR A CA 1
ATOM 649 C C . THR A 1 81 ? -26.006 6.893 24.250 1.00 95.94 81 THR A C 1
ATOM 651 O O . THR A 1 81 ? -25.057 6.615 23.506 1.00 95.94 81 THR A O 1
ATOM 654 N N . PRO A 1 82 ? -26.904 7.842 23.913 1.00 97.25 82 PRO A N 1
ATOM 655 C CA . PRO A 1 82 ? -26.756 8.684 22.726 1.00 97.25 82 PRO A CA 1
ATOM 656 C C . PRO A 1 82 ? -25.440 9.473 22.697 1.00 97.25 82 PRO A C 1
ATOM 658 O O . PRO A 1 82 ? -24.848 9.645 21.633 1.00 97.25 82 PRO A O 1
ATOM 661 N N . GLU A 1 83 ? -24.956 9.924 23.854 1.00 95.69 83 GLU A N 1
ATOM 662 C CA . GLU A 1 83 ? -23.705 10.679 23.984 1.00 95.69 83 GLU A CA 1
ATOM 663 C C . GLU A 1 83 ? -22.492 9.797 23.685 1.00 95.69 83 GLU A C 1
ATOM 665 O O . GLU A 1 83 ? -21.586 10.206 22.956 1.00 95.69 83 GLU A O 1
ATOM 670 N N . GLU A 1 84 ? -22.482 8.570 24.208 1.00 95.19 84 GLU A N 1
ATOM 671 C CA . GLU A 1 84 ? -21.431 7.597 23.920 1.00 95.19 84 GLU A CA 1
ATOM 672 C C . GLU A 1 84 ? -21.424 7.219 22.432 1.00 95.19 84 GLU A C 1
ATOM 674 O O . GLU A 1 84 ? -20.371 7.222 21.787 1.00 95.19 84 GLU A O 1
ATOM 679 N N . ARG A 1 85 ? -22.608 6.996 21.851 1.00 97.44 85 ARG A N 1
ATOM 680 C CA . ARG A 1 85 ? -22.755 6.756 20.413 1.00 97.44 85 ARG A CA 1
ATOM 681 C C . ARG A 1 85 ? -22.177 7.907 19.591 1.00 97.44 85 ARG A C 1
ATOM 683 O O . ARG A 1 85 ? -21.395 7.668 18.672 1.00 97.44 85 ARG A O 1
ATOM 690 N N . ALA A 1 86 ? -22.532 9.148 19.926 1.00 97.69 86 ALA A N 1
ATOM 691 C CA . ALA A 1 86 ? -22.047 10.336 19.228 1.00 97.69 86 ALA A CA 1
ATOM 692 C C . ALA A 1 86 ? -20.517 10.474 19.313 1.00 97.69 86 ALA A C 1
ATOM 694 O O . ALA A 1 86 ? -19.881 10.873 18.332 1.00 97.69 86 ALA A O 1
ATOM 695 N N . TRP A 1 87 ? -19.920 10.100 20.451 1.00 96.69 87 TRP A N 1
ATOM 696 C CA . TRP A 1 87 ? -18.469 10.068 20.632 1.00 96.69 87 TRP A CA 1
ATOM 697 C C . TRP A 1 87 ? -17.804 9.037 19.705 1.00 96.69 87 TRP A C 1
ATOM 699 O O . TRP A 1 87 ? -16.894 9.398 18.956 1.00 96.69 87 TRP A O 1
ATOM 709 N N . PHE A 1 88 ? -18.299 7.792 19.663 1.00 97.81 88 PHE A N 1
ATOM 710 C CA . PHE A 1 88 ? -17.761 6.765 18.758 1.00 97.81 88 PHE A CA 1
ATOM 711 C C . PHE A 1 88 ? -17.939 7.128 17.280 1.00 97.81 88 PHE A C 1
ATOM 713 O O . PHE A 1 88 ? -17.048 6.884 16.467 1.00 97.81 88 PHE A O 1
ATOM 720 N N . GLU A 1 89 ? -19.065 7.741 16.910 1.00 98.31 89 GLU A N 1
ATOM 721 C CA . GLU A 1 89 ? -19.285 8.223 15.546 1.00 98.31 89 GLU A CA 1
ATOM 722 C C . GLU A 1 89 ? -18.297 9.333 15.158 1.00 98.31 89 GLU A C 1
ATOM 724 O O . GLU A 1 89 ? -17.813 9.364 14.023 1.00 98.31 89 GLU A O 1
ATOM 729 N N . ALA A 1 90 ? -17.985 10.247 16.082 1.00 97.44 90 ALA A N 1
ATOM 730 C CA . ALA A 1 90 ? -16.989 11.288 15.854 1.00 97.44 90 ALA A CA 1
ATOM 731 C C . ALA A 1 90 ? -15.585 10.696 15.676 1.00 97.44 90 ALA A C 1
ATOM 733 O O . ALA A 1 90 ? -14.903 11.056 14.711 1.00 97.44 90 ALA A O 1
ATOM 734 N N . ASP A 1 91 ? -15.194 9.755 16.537 1.00 96.25 91 ASP A N 1
ATOM 735 C CA . ASP A 1 91 ? -13.894 9.088 16.441 1.00 96.25 91 ASP A CA 1
ATOM 736 C C . ASP A 1 91 ? -13.777 8.254 15.156 1.00 96.25 91 ASP A C 1
ATOM 738 O O . ASP A 1 91 ? -12.768 8.331 14.453 1.00 96.25 91 ASP A O 1
ATOM 742 N N . ARG A 1 92 ? -14.844 7.548 14.744 1.00 97.88 92 ARG A N 1
ATOM 743 C CA . ARG A 1 92 ? -14.850 6.792 13.477 1.00 97.88 92 ARG A CA 1
ATOM 744 C C . ARG A 1 92 ? -14.656 7.706 12.272 1.00 97.88 92 ARG A C 1
ATOM 746 O O . ARG A 1 92 ? -13.840 7.397 11.408 1.00 97.88 92 ARG A O 1
ATOM 753 N N . ARG A 1 93 ? -15.354 8.847 12.225 1.00 98.25 93 ARG A N 1
ATOM 754 C CA . ARG A 1 93 ? -15.197 9.838 11.143 1.00 98.25 93 ARG A CA 1
ATOM 755 C C . ARG A 1 93 ? -13.787 10.424 11.094 1.00 98.25 93 ARG A C 1
ATOM 757 O O . ARG A 1 93 ? -13.282 10.708 10.009 1.00 98.25 93 ARG A O 1
ATOM 764 N N . LEU A 1 94 ? -13.154 10.645 12.247 1.00 96.31 94 LEU A N 1
ATOM 765 C CA . LEU A 1 94 ? -11.760 11.085 12.295 1.00 96.31 94 LEU A CA 1
ATOM 766 C C . LEU A 1 94 ? -10.825 9.981 11.792 1.00 96.31 94 LEU A C 1
ATOM 768 O O . LEU A 1 94 ? -9.968 10.252 10.950 1.00 96.31 94 LEU A O 1
ATOM 772 N N . ARG A 1 95 ? -11.035 8.739 12.245 1.00 96.38 95 ARG A N 1
ATOM 773 C CA . ARG A 1 95 ? -10.273 7.570 11.800 1.00 96.38 95 ARG A CA 1
ATOM 774 C C . ARG A 1 95 ? -10.335 7.410 10.287 1.00 96.38 95 ARG A C 1
ATOM 776 O O . ARG A 1 95 ? -9.289 7.312 9.670 1.00 96.38 95 ARG A O 1
ATOM 783 N N . GLU A 1 96 ? -11.520 7.480 9.685 1.00 98.06 96 GLU A N 1
ATOM 784 C CA . GLU A 1 96 ? -11.703 7.389 8.227 1.00 98.06 96 GLU A CA 1
ATOM 785 C C . GLU A 1 96 ? -10.836 8.404 7.465 1.00 98.06 96 GLU A C 1
ATOM 787 O O . GLU A 1 96 ? -10.192 8.052 6.477 1.00 98.06 96 GLU A O 1
ATOM 792 N N . LYS A 1 97 ? -10.760 9.652 7.945 1.00 98.25 97 LYS A N 1
ATOM 793 C CA . LYS A 1 97 ? -9.926 10.694 7.326 1.00 98.25 97 LYS A CA 1
ATOM 794 C C . LYS A 1 97 ? -8.434 10.388 7.444 1.00 98.25 97 LYS A C 1
ATOM 796 O O . LYS A 1 97 ? -7.716 10.543 6.460 1.00 98.25 97 LYS A O 1
ATOM 801 N N . ILE A 1 98 ? -7.984 9.958 8.624 1.00 96.75 98 ILE A N 1
ATOM 802 C CA . ILE A 1 98 ? -6.581 9.590 8.870 1.00 96.75 98 ILE A CA 1
ATOM 803 C C . ILE A 1 98 ? -6.202 8.385 8.009 1.00 96.75 98 ILE A C 1
ATOM 805 O O . ILE A 1 98 ? -5.201 8.429 7.307 1.00 96.75 98 ILE A O 1
ATOM 809 N N . THR A 1 99 ? -7.050 7.361 7.957 1.00 97.56 99 THR A N 1
ATOM 810 C CA . THR A 1 99 ? -6.794 6.152 7.170 1.00 97.56 99 THR A CA 1
ATOM 811 C C . THR A 1 99 ? -6.703 6.451 5.677 1.00 97.56 99 THR A C 1
ATOM 813 O O . THR A 1 99 ? -5.811 5.937 5.008 1.00 97.56 99 THR A O 1
ATOM 816 N N . LEU A 1 100 ? -7.575 7.309 5.134 1.00 98.00 100 LEU A N 1
ATOM 817 C CA . LEU A 1 100 ? -7.488 7.729 3.730 1.00 98.00 100 LEU A CA 1
ATOM 818 C C . LEU A 1 100 ? -6.216 8.537 3.442 1.00 98.00 100 LEU A C 1
ATOM 820 O O . LEU A 1 100 ? -5.579 8.324 2.410 1.00 98.00 100 LEU A O 1
ATOM 824 N N . HIS A 1 101 ? -5.840 9.440 4.350 1.00 97.81 101 HIS A N 1
ATOM 825 C CA . HIS A 1 101 ? -4.585 10.185 4.263 1.00 97.81 101 HIS A CA 1
ATOM 826 C C . HIS A 1 101 ? -3.375 9.238 4.261 1.00 97.81 101 HIS A C 1
ATOM 828 O O . HIS A 1 101 ? -2.530 9.314 3.367 1.00 97.81 101 HIS A O 1
ATOM 834 N N . ASP A 1 102 ? -3.326 8.310 5.213 1.00 97.69 102 ASP A N 1
ATOM 835 C CA . ASP A 1 102 ? -2.209 7.389 5.398 1.00 97.69 102 ASP A CA 1
ATOM 836 C C . ASP A 1 102 ? -2.103 6.402 4.237 1.00 97.69 102 ASP A C 1
ATOM 838 O O . ASP A 1 102 ? -0.999 6.178 3.745 1.00 97.69 102 ASP A O 1
ATOM 842 N N . ILE A 1 103 ? -3.226 5.890 3.714 1.00 98.12 103 ILE A N 1
ATOM 843 C CA . ILE A 1 103 ? -3.240 5.113 2.464 1.00 98.12 103 ILE A CA 1
ATOM 844 C C . ILE A 1 103 ? -2.671 5.953 1.318 1.00 98.12 103 ILE A C 1
ATOM 846 O O . ILE A 1 103 ? -1.855 5.441 0.555 1.00 98.12 103 ILE A O 1
ATOM 850 N N . GLY A 1 104 ? -3.054 7.227 1.194 1.00 96.56 104 GLY A N 1
ATOM 851 C CA . GLY A 1 104 ? -2.553 8.120 0.147 1.00 96.56 104 GLY A CA 1
ATOM 852 C C . GLY A 1 104 ? -1.032 8.295 0.181 1.00 96.56 104 GLY A C 1
ATOM 853 O O . GLY A 1 104 ? -0.371 8.108 -0.840 1.00 96.56 104 GLY A O 1
ATOM 854 N N . ILE A 1 105 ? -0.470 8.593 1.356 1.00 96.44 105 ILE A N 1
ATOM 855 C CA . ILE A 1 105 ? 0.981 8.749 1.538 1.00 96.44 105 ILE A CA 1
ATOM 856 C C . ILE A 1 105 ? 1.706 7.411 1.382 1.00 96.44 105 ILE A C 1
ATOM 858 O O . ILE A 1 105 ? 2.697 7.322 0.664 1.00 96.44 105 ILE A O 1
ATOM 862 N N . TRP A 1 106 ? 1.218 6.347 2.012 1.00 97.88 106 TRP A N 1
ATOM 863 C CA . TRP A 1 106 ? 1.870 5.041 1.959 1.00 97.88 106 TRP A CA 1
ATOM 864 C C . TRP A 1 106 ? 1.865 4.432 0.549 1.00 97.88 106 TRP A C 1
ATOM 866 O O . TRP A 1 106 ? 2.844 3.798 0.150 1.00 97.88 106 TRP A O 1
ATOM 876 N N . SER A 1 107 ? 0.823 4.699 -0.247 1.00 97.88 107 SER A N 1
ATOM 877 C CA . SER A 1 107 ? 0.747 4.268 -1.651 1.00 97.88 107 SER A CA 1
ATOM 878 C C . SER A 1 107 ? 1.913 4.782 -2.496 1.00 97.88 107 SER A C 1
ATOM 880 O O . SER A 1 107 ? 2.327 4.094 -3.427 1.00 97.88 107 SER A O 1
ATOM 882 N N . HIS A 1 108 ? 2.467 5.956 -2.173 1.00 96.94 108 HIS A N 1
ATOM 883 C CA . HIS A 1 108 ? 3.654 6.488 -2.845 1.00 96.94 108 HIS A CA 1
ATOM 884 C C . HIS A 1 108 ? 4.856 5.550 -2.676 1.00 96.94 108 HIS A C 1
ATOM 886 O O . HIS A 1 108 ? 5.477 5.177 -3.666 1.00 96.94 108 HIS A O 1
ATOM 892 N N . TYR A 1 109 ? 5.121 5.081 -1.453 1.00 96.94 109 TYR A N 1
ATOM 893 C CA . TYR A 1 109 ? 6.236 4.172 -1.179 1.00 96.94 109 TYR A CA 1
ATOM 894 C C . TYR A 1 109 ? 6.063 2.805 -1.851 1.00 96.94 109 TYR A C 1
ATOM 896 O O . TYR A 1 109 ? 7.025 2.252 -2.380 1.00 96.94 109 TYR A O 1
ATOM 904 N N . VAL A 1 110 ? 4.843 2.262 -1.882 1.00 97.19 110 VAL A N 1
ATOM 905 C CA . VAL A 1 110 ? 4.572 1.005 -2.605 1.00 97.19 110 VAL A CA 1
ATOM 906 C C . VAL A 1 110 ? 4.741 1.193 -4.118 1.00 97.19 110 VAL A C 1
ATOM 908 O O . VAL A 1 110 ? 5.292 0.321 -4.792 1.00 97.19 110 VAL A O 1
ATOM 911 N N . GLY A 1 111 ? 4.315 2.343 -4.648 1.00 96.19 111 GLY A N 1
ATOM 912 C CA . GLY A 1 111 ? 4.536 2.732 -6.040 1.00 96.19 111 GLY A CA 1
ATOM 913 C C . GLY A 1 111 ? 6.023 2.792 -6.387 1.00 96.19 111 GLY A C 1
ATOM 914 O O . GLY A 1 111 ? 6.462 2.108 -7.314 1.00 96.19 111 GLY A O 1
ATOM 915 N N . ASP A 1 112 ? 6.816 3.509 -5.595 1.00 96.00 112 ASP A N 1
ATOM 916 C CA . ASP A 1 112 ? 8.270 3.604 -5.771 1.00 96.00 112 ASP A CA 1
ATOM 917 C C . ASP A 1 112 ? 8.947 2.231 -5.651 1.00 96.00 112 ASP A C 1
ATOM 919 O O . ASP A 1 112 ? 9.855 1.913 -6.417 1.00 96.00 112 ASP A O 1
ATOM 923 N N . ALA A 1 113 ? 8.459 1.346 -4.775 1.00 94.75 113 ALA A N 1
ATOM 924 C CA . ALA A 1 113 ? 8.981 -0.017 -4.644 1.00 94.75 113 ALA A CA 1
ATOM 925 C C . ALA A 1 113 ? 8.781 -0.873 -5.905 1.00 94.75 113 ALA A C 1
ATOM 927 O O . ALA A 1 113 ? 9.467 -1.884 -6.069 1.00 94.75 113 ALA A O 1
ATOM 928 N N . SER A 1 114 ? 7.881 -0.475 -6.811 1.00 95.06 114 SER A N 1
ATOM 929 C CA . SER A 1 114 ? 7.683 -1.108 -8.122 1.00 95.06 114 SER A CA 1
ATOM 930 C C . SER A 1 114 ? 8.591 -0.550 -9.232 1.00 95.06 114 SER A C 1
ATOM 932 O O . SER A 1 114 ? 8.694 -1.169 -10.301 1.00 95.06 114 SER A O 1
ATOM 934 N N . GLN A 1 115 ? 9.264 0.578 -8.973 1.00 95.00 115 GLN A N 1
ATOM 935 C CA . GLN A 1 115 ? 10.125 1.304 -9.905 1.00 95.00 115 GLN A CA 1
ATOM 936 C C . GLN A 1 115 ? 11.580 0.795 -9.769 1.00 95.00 115 GLN A C 1
ATOM 938 O O . GLN A 1 115 ? 12.191 0.944 -8.707 1.00 95.00 115 GLN A O 1
ATOM 943 N N . PRO A 1 116 ? 12.180 0.190 -10.815 1.00 93.62 116 PRO A N 1
ATOM 944 C CA . PRO A 1 116 ? 13.499 -0.451 -10.712 1.00 93.62 116 PRO A CA 1
ATOM 945 C C . PRO A 1 116 ? 14.639 0.465 -10.222 1.00 93.62 116 PRO A C 1
ATOM 947 O O . PRO A 1 116 ? 15.511 0.041 -9.466 1.00 93.62 116 PRO A O 1
ATOM 950 N N . LEU A 1 117 ? 14.632 1.738 -10.613 1.00 90.19 117 LEU A N 1
ATOM 951 C CA . LEU A 1 117 ? 15.637 2.738 -10.247 1.00 90.19 117 LEU A CA 1
ATOM 952 C C . LEU A 1 117 ? 15.513 3.209 -8.788 1.00 90.19 117 LEU A C 1
ATOM 954 O O . LEU A 1 117 ? 16.508 3.665 -8.231 1.00 90.19 117 LEU A O 1
ATOM 958 N N . HIS A 1 118 ? 14.354 3.043 -8.140 1.00 91.38 118 HIS A N 1
ATOM 959 C CA . HIS A 1 118 ? 14.157 3.362 -6.712 1.00 91.38 118 HIS A CA 1
ATOM 960 C C . HIS A 1 118 ? 14.657 2.262 -5.765 1.00 91.38 118 HIS A C 1
ATOM 962 O O . HIS A 1 118 ? 14.815 2.498 -4.568 1.00 91.38 118 HIS A O 1
ATOM 968 N N . VAL A 1 119 ? 14.955 1.067 -6.285 1.00 87.62 119 VAL A N 1
ATOM 969 C CA . VAL A 1 119 ? 15.446 -0.081 -5.496 1.00 87.62 119 VAL A CA 1
ATOM 970 C C . VAL A 1 119 ? 16.910 -0.424 -5.775 1.00 87.62 119 VAL A C 1
ATOM 972 O O . VAL A 1 119 ? 17.394 -1.494 -5.405 1.00 87.62 119 VAL A O 1
ATOM 975 N N . SER A 1 120 ? 17.638 0.485 -6.420 1.00 76.88 120 SER A N 1
ATOM 976 C CA . SER A 1 120 ? 19.055 0.324 -6.728 1.00 76.88 120 SER A CA 1
ATOM 977 C C . SER A 1 120 ? 19.862 1.479 -6.133 1.00 76.88 120 SER A C 1
ATOM 979 O O . SER A 1 120 ? 19.465 2.637 -6.199 1.00 76.88 120 SER A O 1
ATOM 981 N N . VAL A 1 121 ? 21.024 1.177 -5.542 1.00 59.81 121 VAL A N 1
ATOM 982 C CA . VAL A 1 121 ? 21.914 2.159 -4.868 1.00 59.81 121 VAL A CA 1
ATOM 983 C C . VAL A 1 121 ? 22.620 3.116 -5.825 1.00 59.81 121 VAL A C 1
ATOM 985 O O . VAL A 1 121 ? 23.524 3.867 -5.465 1.00 59.81 121 VAL A O 1
ATOM 988 N N . THR A 1 122 ? 22.223 3.074 -7.079 1.00 48.72 122 THR A N 1
ATOM 989 C CA . THR A 1 122 ? 22.880 3.771 -8.145 1.00 48.72 122 THR A CA 1
ATOM 990 C C . THR A 1 122 ? 21.841 4.005 -9.217 1.00 48.72 122 THR A C 1
ATOM 992 O O . THR A 1 122 ? 21.322 3.052 -9.783 1.00 48.72 122 THR A O 1
ATOM 995 N N . SER A 1 123 ? 21.702 5.251 -9.648 1.00 41.66 123 SER A N 1
ATOM 996 C CA . SER A 1 123 ? 21.254 5.526 -11.016 1.00 41.66 123 SER A CA 1
ATOM 997 C C . SER A 1 123 ? 22.155 4.830 -12.077 1.00 41.66 123 SER A C 1
ATOM 999 O O . SER A 1 123 ? 21.862 4.834 -13.265 1.00 41.66 123 SER A O 1
ATOM 1001 N N . THR A 1 124 ? 23.253 4.202 -11.637 1.00 40.31 124 THR A N 1
ATOM 1002 C CA . THR A 1 124 ? 24.272 3.430 -12.354 1.00 40.31 124 THR A CA 1
ATOM 1003 C C . THR A 1 124 ? 24.529 2.036 -11.750 1.00 40.31 124 THR A C 1
ATOM 1005 O O . THR A 1 124 ? 25.459 1.912 -10.961 1.00 40.31 124 THR A O 1
ATOM 1008 N N . ALA A 1 125 ? 23.764 0.999 -12.101 1.00 38.38 125 ALA A N 1
ATOM 1009 C CA . ALA A 1 125 ? 23.885 -0.403 -11.648 1.00 38.38 125 ALA A CA 1
ATOM 1010 C C . ALA A 1 125 ? 25.322 -1.017 -11.616 1.00 38.38 125 ALA A C 1
ATOM 1012 O O . ALA A 1 125 ? 25.648 -1.905 -12.395 1.00 38.38 125 ALA A O 1
ATOM 1013 N N . GLY A 1 126 ? 26.208 -0.560 -10.727 1.00 34.81 126 GLY A N 1
ATOM 1014 C CA . GLY A 1 126 ? 27.661 -0.728 -10.887 1.00 34.81 126 GLY A CA 1
ATOM 1015 C C . GLY A 1 126 ? 28.316 -1.735 -9.945 1.00 34.81 126 GLY A C 1
ATOM 1016 O O . GLY A 1 126 ? 29.408 -2.212 -10.231 1.00 34.81 126 GLY A O 1
ATOM 1017 N N . ALA A 1 127 ? 27.673 -2.090 -8.830 1.00 38.50 127 ALA A N 1
ATOM 1018 C CA . ALA A 1 127 ? 28.274 -3.010 -7.859 1.00 38.50 127 ALA A CA 1
ATOM 1019 C C . ALA A 1 127 ? 27.856 -4.478 -8.066 1.00 38.50 127 ALA A C 1
ATOM 1021 O O . ALA A 1 127 ? 28.626 -5.379 -7.750 1.00 38.50 127 ALA A O 1
ATOM 1022 N N . ILE A 1 128 ? 26.665 -4.729 -8.624 1.00 45.69 128 ILE A N 1
ATOM 1023 C CA . ILE A 1 128 ? 26.148 -6.092 -8.867 1.00 45.69 128 ILE A CA 1
ATOM 1024 C C . ILE A 1 128 ? 26.451 -6.551 -10.307 1.00 45.69 128 ILE A C 1
ATOM 1026 O O . ILE A 1 128 ? 26.517 -7.746 -10.582 1.00 45.69 128 ILE A O 1
ATOM 1030 N N . PHE A 1 129 ? 26.737 -5.616 -11.217 1.00 44.03 129 PHE A N 1
ATOM 1031 C CA . PHE A 1 129 ? 27.004 -5.907 -12.622 1.00 44.03 129 PHE A CA 1
ATOM 1032 C C . PHE A 1 129 ? 28.389 -5.385 -13.018 1.00 44.03 129 PHE A C 1
ATOM 1034 O O . PHE A 1 129 ? 28.561 -4.231 -13.394 1.00 44.03 129 PHE A O 1
ATOM 1041 N N . ARG A 1 130 ? 29.398 -6.268 -12.980 1.00 39.00 130 ARG A N 1
ATOM 1042 C CA . ARG A 1 130 ? 30.750 -6.051 -13.548 1.00 39.00 130 ARG A CA 1
ATOM 1043 C C . ARG A 1 130 ? 30.753 -6.034 -15.089 1.00 39.00 130 ARG A C 1
ATOM 1045 O O . ARG A 1 130 ? 31.754 -6.382 -15.709 1.00 39.00 130 ARG A O 1
ATOM 1052 N N . THR A 1 131 ? 29.642 -5.672 -15.722 1.00 38.25 131 THR A N 1
ATOM 1053 C CA . THR A 1 131 ? 29.551 -5.521 -17.176 1.00 38.25 131 THR A CA 1
ATOM 1054 C C . THR A 1 131 ? 29.632 -4.042 -17.541 1.00 38.25 131 THR A C 1
ATOM 1056 O O . THR A 1 131 ? 28.824 -3.257 -17.044 1.00 38.25 131 THR A O 1
ATOM 1059 N N . PRO A 1 132 ? 30.569 -3.642 -18.419 1.00 38.50 132 PRO A N 1
ATOM 1060 C CA . PRO A 1 132 ? 30.762 -2.258 -18.829 1.00 38.50 132 PRO A CA 1
ATOM 1061 C C . PRO A 1 132 ? 29.685 -1.864 -19.847 1.00 38.50 132 PRO A C 1
ATOM 1063 O O . PRO A 1 132 ? 29.952 -1.698 -21.034 1.00 38.50 132 PRO A O 1
ATOM 1066 N N . VAL A 1 133 ? 28.434 -1.735 -19.409 1.00 44.94 133 VAL A N 1
ATOM 1067 C CA . VAL A 1 133 ? 27.422 -1.057 -20.221 1.00 44.94 133 VAL A CA 1
ATOM 1068 C C . VAL A 1 133 ? 27.552 0.418 -19.892 1.00 44.94 133 VAL A C 1
ATOM 1070 O O . VAL A 1 133 ? 27.285 0.822 -18.773 1.00 44.94 133 VAL A O 1
ATOM 1073 N N . ALA A 1 134 ? 28.065 1.204 -20.836 1.00 41.53 134 ALA A N 1
ATOM 1074 C CA . ALA A 1 134 ? 28.355 2.623 -20.675 1.00 41.53 134 ALA A CA 1
ATOM 1075 C C . ALA A 1 134 ? 27.140 3.406 -20.135 1.00 41.53 134 ALA A C 1
ATOM 1077 O O . ALA A 1 134 ? 26.199 3.710 -20.864 1.00 41.53 134 ALA A O 1
ATOM 1078 N N . ILE A 1 135 ? 27.186 3.748 -18.846 1.00 48.50 135 ILE A N 1
ATOM 1079 C CA . ILE A 1 135 ? 26.106 4.411 -18.113 1.00 48.50 135 ILE A CA 1
ATOM 1080 C C . ILE A 1 135 ? 26.291 5.930 -18.180 1.00 48.50 135 ILE A C 1
ATOM 1082 O O . ILE A 1 135 ? 26.759 6.563 -17.235 1.00 48.50 135 ILE A O 1
ATOM 1086 N N . ARG A 1 136 ? 25.981 6.539 -19.329 1.00 38.06 136 ARG A N 1
ATOM 1087 C CA . ARG A 1 136 ? 26.161 7.993 -19.526 1.00 38.06 136 ARG A CA 1
ATOM 1088 C C . ARG A 1 136 ? 24.886 8.819 -19.269 1.00 38.06 136 ARG A C 1
ATOM 1090 O O . ARG A 1 136 ? 24.952 10.044 -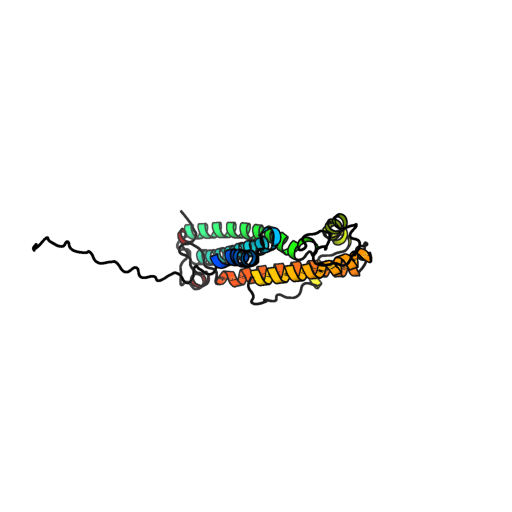19.311 1.00 38.06 136 ARG A O 1
ATOM 1097 N N . THR A 1 137 ? 23.748 8.184 -18.965 1.00 52.66 137 THR A N 1
ATOM 1098 C CA . THR A 1 137 ? 22.408 8.823 -18.943 1.00 52.66 137 THR A CA 1
ATOM 1099 C C . THR A 1 137 ? 21.563 8.580 -17.689 1.00 52.66 137 THR A C 1
ATOM 1101 O O . THR A 1 137 ? 20.504 9.181 -17.566 1.00 52.66 137 THR A O 1
ATOM 1104 N N . ALA A 1 138 ? 22.057 7.816 -16.717 1.00 52.59 138 ALA A N 1
ATOM 1105 C CA . ALA A 1 138 ? 21.480 7.530 -15.396 1.00 52.59 138 ALA A CA 1
ATOM 1106 C C . ALA A 1 138 ? 20.528 8.595 -14.788 1.00 52.59 138 ALA A C 1
ATOM 1108 O O . ALA A 1 138 ? 19.370 8.315 -14.484 1.00 52.59 138 ALA A O 1
ATOM 1109 N N . LYS A 1 139 ? 20.990 9.848 -14.632 1.00 54.06 139 LYS A N 1
ATOM 1110 C CA . LYS A 1 139 ? 20.175 10.942 -14.060 1.00 54.06 139 LYS A CA 1
ATOM 1111 C C . LYS A 1 139 ? 19.061 11.436 -14.990 1.00 54.06 139 LYS A C 1
ATOM 1113 O O . LYS A 1 139 ? 18.075 11.980 -14.513 1.00 54.06 139 LYS A O 1
ATOM 1118 N N . LYS A 1 140 ? 19.227 11.277 -16.305 1.00 74.88 140 LYS A N 1
ATOM 1119 C CA . LYS A 1 140 ? 18.225 11.656 -17.308 1.00 74.88 140 LYS A CA 1
ATOM 1120 C C . LYS A 1 140 ? 17.139 10.595 -17.417 1.00 74.88 140 LYS A C 1
ATOM 1122 O O . LYS A 1 140 ? 15.973 10.961 -17.463 1.00 74.88 140 LYS A O 1
ATOM 1127 N N . ILE A 1 141 ? 17.504 9.311 -17.413 1.00 83.38 141 ILE A N 1
ATOM 1128 C CA . ILE A 1 141 ? 16.519 8.238 -17.573 1.00 83.38 141 ILE A CA 1
ATOM 1129 C C . ILE A 1 141 ? 15.582 8.116 -16.376 1.00 83.38 141 ILE A C 1
ATOM 1131 O O . ILE A 1 141 ? 14.404 7.881 -16.591 1.00 83.38 141 ILE A O 1
ATOM 1135 N N . HIS A 1 142 ? 16.055 8.351 -15.145 1.00 87.12 142 HIS A N 1
ATOM 1136 C CA . HIS A 1 142 ? 15.206 8.277 -13.948 1.00 87.12 142 HIS A CA 1
ATOM 1137 C C . HIS A 1 142 ? 13.986 9.193 -14.052 1.00 87.12 142 HIS A C 1
ATOM 1139 O O . HIS A 1 142 ? 12.858 8.711 -14.114 1.00 87.12 142 HIS A O 1
ATOM 1145 N N . ALA A 1 143 ? 14.222 10.504 -14.136 1.00 87.69 143 ALA A N 1
ATOM 1146 C CA . ALA A 1 143 ? 13.152 11.495 -14.208 1.00 87.69 143 ALA A CA 1
ATOM 1147 C C . ALA A 1 143 ? 12.352 11.398 -15.518 1.00 87.69 143 ALA A C 1
ATOM 1149 O O . ALA A 1 143 ? 11.145 11.628 -15.534 1.00 87.69 143 ALA A O 1
ATOM 1150 N N . TYR A 1 144 ? 13.011 11.050 -16.628 1.00 89.81 144 TYR A N 1
ATOM 1151 C CA . TYR A 1 144 ? 12.340 10.896 -17.915 1.00 89.81 144 TYR A CA 1
ATOM 1152 C C . TYR A 1 144 ? 11.367 9.711 -17.921 1.00 89.81 144 TYR A C 1
ATOM 1154 O O . TYR A 1 144 ? 10.235 9.860 -18.379 1.00 89.81 144 TYR A O 1
ATOM 1162 N N . PHE A 1 145 ? 11.790 8.558 -17.393 1.00 91.56 145 PHE A N 1
ATOM 1163 C CA . PHE A 1 145 ? 10.982 7.344 -17.333 1.00 91.56 145 PHE A CA 1
ATOM 1164 C C . PHE A 1 145 ? 9.727 7.557 -16.485 1.00 91.56 145 PHE A C 1
ATOM 1166 O O . PHE A 1 145 ? 8.624 7.359 -16.987 1.00 91.56 145 PHE A O 1
ATOM 1173 N N . GLU A 1 146 ? 9.875 8.014 -15.236 1.00 89.75 146 GLU A N 1
ATOM 1174 C CA . GLU A 1 146 ? 8.736 8.179 -14.317 1.00 89.75 146 GLU A CA 1
ATOM 1175 C C . GLU A 1 146 ? 7.875 9.421 -14.614 1.00 89.75 146 GLU A C 1
ATOM 1177 O O . GLU A 1 146 ? 6.737 9.511 -14.158 1.00 89.75 146 GLU A O 1
ATOM 1182 N N . GLY A 1 147 ? 8.399 10.361 -15.406 1.00 91.00 147 GLY A N 1
ATOM 1183 C CA . GLY A 1 147 ? 7.722 11.593 -15.798 1.00 91.00 147 GLY A CA 1
ATOM 1184 C C . GLY A 1 147 ? 7.235 11.575 -17.246 1.00 91.00 147 GLY A C 1
ATOM 1185 O O . GLY A 1 147 ? 6.128 11.125 -17.551 1.00 91.00 147 GLY A O 1
ATOM 1186 N N . GLU A 1 148 ? 8.039 12.147 -18.144 1.00 92.25 148 GLU A N 1
ATOM 1187 C CA . GLU A 1 148 ? 7.637 12.438 -19.527 1.00 92.25 148 GLU A CA 1
ATOM 1188 C C . GLU A 1 148 ? 7.236 11.193 -20.320 1.00 92.25 148 GLU A C 1
ATOM 1190 O O . GLU A 1 148 ? 6.249 11.237 -21.059 1.00 92.25 148 GLU A O 1
ATOM 1195 N N . PHE A 1 149 ? 7.967 10.087 -20.162 1.00 94.06 149 PHE A N 1
ATOM 1196 C CA . PHE A 1 149 ? 7.672 8.849 -20.873 1.00 94.06 149 PHE A CA 1
ATOM 1197 C C . PHE A 1 149 ? 6.316 8.277 -20.451 1.00 94.06 149 PHE A C 1
ATOM 1199 O O . PHE A 1 149 ? 5.466 8.041 -21.310 1.00 94.06 149 PHE A O 1
ATOM 1206 N N . VAL A 1 150 ? 6.070 8.118 -19.145 1.00 94.81 150 VAL A N 1
ATOM 1207 C CA . VAL A 1 150 ? 4.772 7.649 -18.631 1.00 94.81 150 VAL A CA 1
ATOM 1208 C C . VAL A 1 150 ? 3.645 8.585 -19.071 1.00 94.81 150 VAL A C 1
ATOM 1210 O O . VAL A 1 150 ? 2.670 8.129 -19.666 1.00 94.81 150 VAL A O 1
ATOM 1213 N N . LYS A 1 151 ? 3.799 9.901 -18.875 1.00 94.50 151 LYS A N 1
ATOM 1214 C CA . LYS A 1 151 ? 2.783 10.900 -19.250 1.00 94.50 151 LYS A CA 1
ATOM 1215 C C . LYS A 1 151 ? 2.450 10.885 -20.746 1.00 94.50 151 LYS A C 1
ATOM 1217 O O . LYS A 1 151 ? 1.312 11.159 -21.121 1.00 94.50 151 LYS A O 1
ATOM 1222 N N . GLY A 1 152 ? 3.444 10.642 -21.596 1.00 95.06 152 GLY A N 1
ATOM 1223 C CA . GLY A 1 152 ? 3.301 10.709 -23.047 1.00 95.06 152 GLY A CA 1
ATOM 1224 C C . GLY A 1 152 ? 2.758 9.442 -23.702 1.00 95.06 152 GLY A C 1
ATOM 1225 O O . GLY A 1 152 ? 2.348 9.527 -24.860 1.00 95.06 152 GLY A O 1
ATOM 1226 N N . ASN A 1 153 ? 2.783 8.299 -23.008 1.00 96.38 153 ASN A N 1
ATOM 1227 C CA . ASN A 1 153 ? 2.524 7.005 -23.641 1.00 96.38 153 ASN A CA 1
ATOM 1228 C C . ASN A 1 153 ? 1.527 6.104 -22.907 1.00 96.38 153 ASN A C 1
ATOM 1230 O O . ASN A 1 153 ? 0.927 5.252 -23.554 1.00 96.38 153 ASN A O 1
ATOM 1234 N N . LEU A 1 154 ? 1.351 6.249 -21.591 1.00 95.75 154 LEU A N 1
ATOM 1235 C CA . LEU A 1 154 ? 0.537 5.316 -20.812 1.00 95.75 154 LEU A CA 1
ATOM 1236 C C . LEU A 1 154 ? -0.871 5.852 -20.557 1.00 95.75 154 LEU A C 1
ATOM 1238 O O . LEU A 1 154 ? -1.097 7.056 -20.418 1.00 95.75 154 LEU A O 1
ATOM 1242 N N . SER A 1 155 ? -1.823 4.928 -20.429 1.00 96.19 155 SER A N 1
ATOM 1243 C CA . SER A 1 155 ? -3.200 5.224 -20.033 1.00 96.19 155 SER A CA 1
ATOM 1244 C C . SER A 1 155 ? -3.601 4.415 -18.803 1.00 96.19 155 SER A C 1
ATOM 1246 O O . SER A 1 155 ? -3.127 3.300 -18.587 1.00 96.19 155 SER A O 1
ATOM 1248 N N . ARG A 1 156 ? -4.529 4.953 -17.999 1.00 96.25 156 ARG A N 1
ATOM 1249 C CA . ARG A 1 156 ? -5.069 4.223 -16.840 1.00 96.25 156 ARG A CA 1
ATOM 1250 C C . ARG A 1 156 ? -5.740 2.912 -17.249 1.00 96.25 156 ARG A C 1
ATOM 1252 O O . ARG A 1 156 ? -5.646 1.947 -16.507 1.00 96.25 156 ARG A O 1
ATOM 1259 N N . GLN A 1 157 ? -6.411 2.887 -18.402 1.00 97.69 157 GLN A N 1
ATOM 1260 C CA . GLN A 1 157 ? -7.122 1.707 -18.887 1.00 97.69 157 GLN A CA 1
ATOM 1261 C C . GLN A 1 157 ? -6.160 0.572 -19.246 1.00 97.69 157 GLN A C 1
ATOM 1263 O O . GLN A 1 157 ? -6.407 -0.559 -18.844 1.00 97.69 157 GLN A O 1
ATOM 1268 N N . ALA A 1 158 ? -5.067 0.877 -19.951 1.00 97.06 158 ALA A N 1
ATOM 1269 C CA . ALA A 1 158 ? -4.071 -0.126 -20.321 1.00 97.06 158 ALA A CA 1
ATOM 1270 C C . ALA A 1 158 ? -3.375 -0.703 -19.080 1.00 97.06 158 ALA A C 1
ATOM 1272 O O . ALA A 1 158 ? -3.348 -1.914 -18.903 1.00 97.06 158 ALA A O 1
ATOM 1273 N N . VAL A 1 159 ? -2.952 0.154 -18.142 1.00 97.50 159 VAL A N 1
ATOM 1274 C CA . VAL A 1 159 ? -2.385 -0.310 -16.863 1.00 97.50 159 VAL A CA 1
ATOM 1275 C C . VAL A 1 159 ? -3.392 -1.160 -16.086 1.00 97.50 159 VAL A C 1
ATOM 1277 O O . VAL A 1 159 ? -3.023 -2.198 -15.557 1.00 97.50 159 VAL A O 1
ATOM 1280 N N . ALA A 1 160 ? -4.662 -0.749 -16.015 1.00 96.81 160 ALA A N 1
ATOM 1281 C CA . ALA A 1 160 ? -5.691 -1.500 -15.297 1.00 96.81 160 ALA A CA 1
ATOM 1282 C C . ALA A 1 160 ? -5.972 -2.882 -15.909 1.00 96.81 160 ALA A C 1
ATOM 1284 O O . ALA A 1 160 ? -6.334 -3.791 -15.167 1.00 96.81 160 ALA A O 1
ATOM 1285 N N . ALA A 1 161 ? -5.799 -3.050 -17.224 1.00 97.25 161 ALA A N 1
ATOM 1286 C CA . ALA A 1 161 ? -5.958 -4.340 -17.895 1.00 97.25 161 ALA A CA 1
ATOM 1287 C C . ALA A 1 161 ? -4.859 -5.351 -17.516 1.00 97.25 161 ALA A C 1
ATOM 1289 O O . ALA A 1 161 ? -5.108 -6.551 -17.553 1.00 97.25 161 ALA A O 1
ATOM 1290 N N . GLU A 1 162 ? -3.687 -4.866 -17.099 1.00 96.88 162 GLU A N 1
ATOM 1291 C CA . GLU A 1 162 ? -2.543 -5.672 -16.649 1.00 96.88 162 GLU A CA 1
ATOM 1292 C C . GLU A 1 162 ? -2.579 -5.983 -15.137 1.00 96.88 162 GLU A C 1
ATOM 1294 O O . GLU A 1 162 ? -1.715 -6.683 -14.611 1.00 96.88 162 GLU A O 1
ATOM 1299 N N . VAL A 1 163 ? -3.548 -5.438 -14.391 1.00 96.44 163 VAL A N 1
ATOM 1300 C CA . VAL A 1 163 ? -3.673 -5.690 -12.948 1.00 96.44 163 VAL A CA 1
ATOM 1301 C C . VAL A 1 163 ? -4.405 -7.013 -12.723 1.00 96.44 163 VAL A C 1
ATOM 1303 O O . VAL A 1 163 ? -5.632 -7.084 -12.816 1.00 96.44 163 VAL A O 1
ATOM 1306 N N . ASP A 1 164 ? -3.653 -8.047 -12.345 1.00 91.06 164 ASP A N 1
ATOM 1307 C CA . ASP A 1 164 ? -4.192 -9.363 -11.979 1.00 91.06 164 ASP A CA 1
ATOM 1308 C C . ASP A 1 164 ? -5.244 -9.274 -10.867 1.00 91.06 164 ASP A C 1
ATOM 1310 O O . ASP A 1 164 ? -5.149 -8.375 -10.035 1.00 91.06 164 ASP A O 1
ATOM 1314 N N . PRO A 1 165 ? -6.206 -10.210 -10.747 1.00 95.06 165 PRO A N 1
ATOM 1315 C CA . PRO A 1 165 ? -7.119 -10.293 -9.602 1.00 95.06 165 PRO A CA 1
ATOM 1316 C C . PRO A 1 165 ? -6.405 -10.361 -8.242 1.00 95.06 165 PRO A C 1
ATOM 1318 O O . PRO A 1 165 ? -5.218 -10.674 -8.154 1.00 95.06 165 PRO A O 1
ATOM 1321 N N . PHE A 1 166 ? -7.129 -10.077 -7.151 1.00 95.69 166 PHE A N 1
ATOM 1322 C CA . PHE A 1 166 ? -6.567 -10.190 -5.801 1.00 95.69 166 PHE A CA 1
ATOM 1323 C C . PHE A 1 166 ? -6.034 -11.604 -5.543 1.00 95.69 166 PHE A C 1
ATOM 1325 O O . PHE A 1 166 ? -6.740 -12.592 -5.744 1.00 95.69 166 PHE A O 1
ATOM 1332 N N . GLN A 1 167 ? -4.800 -11.674 -5.047 1.00 90.31 167 GLN A N 1
ATOM 1333 C CA . GLN A 1 167 ? -4.151 -12.909 -4.629 1.00 90.31 167 GLN A CA 1
ATOM 1334 C C . GLN A 1 167 ? -3.456 -12.666 -3.295 1.00 90.31 167 GLN A C 1
ATOM 1336 O O . GLN A 1 167 ? -2.648 -11.744 -3.168 1.00 90.31 167 GLN A O 1
ATOM 1341 N N . SER A 1 168 ? -3.758 -13.507 -2.309 1.00 91.62 168 SER A N 1
ATOM 1342 C CA . SER A 1 168 ? -3.014 -13.529 -1.054 1.00 91.62 168 SER A CA 1
ATOM 1343 C C . SER A 1 168 ? -1.835 -14.484 -1.178 1.00 91.62 168 SER A C 1
ATOM 1345 O O . SER A 1 168 ? -2.000 -15.635 -1.586 1.00 91.62 168 SER A O 1
ATOM 1347 N N . CYS A 1 169 ? -0.649 -14.030 -0.778 1.00 85.88 169 CYS A N 1
ATOM 1348 C CA . CYS A 1 169 ? 0.512 -14.910 -0.658 1.00 85.88 169 CYS A CA 1
ATOM 1349 C C . CYS A 1 169 ? 0.484 -15.748 0.631 1.00 85.88 169 CYS A C 1
ATOM 1351 O O . CYS A 1 169 ? 1.342 -16.613 0.803 1.00 85.88 169 CYS A O 1
ATOM 1353 N N . ASN A 1 170 ? -0.449 -15.472 1.558 1.00 89.75 170 ASN A N 1
ATOM 1354 C CA . ASN A 1 170 ? -0.442 -15.986 2.934 1.00 89.75 170 ASN A CA 1
ATOM 1355 C C . ASN A 1 170 ? 0.913 -15.789 3.640 1.00 89.75 170 ASN A C 1
ATOM 1357 O O . ASN A 1 170 ? 1.366 -16.640 4.408 1.00 89.75 170 ASN A O 1
ATOM 1361 N N . CYS A 1 171 ? 1.580 -14.674 3.351 1.00 91.81 171 CYS A N 1
ATOM 1362 C CA . CYS A 1 171 ? 2.927 -14.372 3.810 1.00 91.81 171 CYS A CA 1
ATOM 1363 C C . CYS A 1 171 ? 2.964 -13.045 4.575 1.00 91.81 171 CYS A C 1
ATOM 1365 O O . CYS A 1 171 ? 2.035 -12.240 4.506 1.00 91.81 171 CYS A O 1
ATOM 1367 N N . SER A 1 172 ? 4.024 -12.824 5.357 1.00 95.56 172 SER A N 1
ATOM 1368 C CA . SER A 1 172 ? 4.143 -11.602 6.160 1.00 95.56 172 SER A CA 1
ATOM 1369 C C . SER A 1 172 ? 4.276 -10.353 5.281 1.00 95.56 172 SER A C 1
ATOM 1371 O O . SER A 1 172 ? 4.722 -10.438 4.135 1.00 95.56 172 SER A O 1
ATOM 1373 N N . ILE A 1 173 ? 3.947 -9.176 5.821 1.00 95.62 173 ILE A N 1
ATOM 1374 C CA . ILE A 1 173 ? 4.176 -7.911 5.106 1.00 95.62 173 ILE A CA 1
ATOM 1375 C C . ILE A 1 173 ? 5.665 -7.707 4.791 1.00 95.62 173 ILE A C 1
ATOM 1377 O O . ILE A 1 173 ? 6.013 -7.170 3.739 1.00 95.62 173 ILE A O 1
ATOM 1381 N N . GLU A 1 174 ? 6.562 -8.188 5.655 1.00 94.88 174 GLU A N 1
ATOM 1382 C CA . GLU A 1 174 ? 8.002 -8.196 5.405 1.00 94.88 174 GLU A CA 1
ATOM 1383 C C . GLU A 1 174 ? 8.367 -9.046 4.180 1.00 94.88 174 GLU A C 1
ATOM 1385 O O . GLU A 1 174 ? 9.176 -8.616 3.354 1.00 94.88 174 GLU A O 1
ATOM 1390 N N . ASP A 1 175 ? 7.760 -10.227 4.032 1.00 95.81 175 ASP A N 1
ATOM 1391 C CA . ASP A 1 175 ? 7.998 -11.114 2.889 1.00 95.81 175 ASP A CA 1
ATOM 1392 C C . ASP A 1 175 ? 7.427 -10.531 1.592 1.00 95.81 175 ASP A C 1
ATOM 1394 O O . ASP A 1 175 ? 8.107 -10.566 0.566 1.00 95.81 175 ASP A O 1
ATOM 1398 N N . GLN A 1 176 ? 6.234 -9.930 1.637 1.00 95.81 176 GLN A N 1
ATOM 1399 C CA . GLN A 1 176 ? 5.642 -9.235 0.487 1.00 95.81 176 GLN A CA 1
ATOM 1400 C C . GLN A 1 176 ? 6.494 -8.051 0.043 1.00 95.81 176 GLN A C 1
ATOM 1402 O O . GLN A 1 176 ? 6.803 -7.910 -1.140 1.00 95.81 176 GLN A O 1
ATOM 1407 N N . THR A 1 177 ? 6.923 -7.228 1.001 1.00 95.75 177 THR A N 1
ATOM 1408 C CA . THR A 1 177 ? 7.796 -6.079 0.746 1.00 95.75 177 THR A CA 1
ATOM 1409 C C . THR A 1 177 ? 9.107 -6.550 0.125 1.00 95.75 177 THR A C 1
ATOM 1411 O O . THR A 1 177 ? 9.537 -6.031 -0.903 1.00 95.75 177 THR A O 1
ATOM 1414 N N . ARG A 1 178 ? 9.726 -7.596 0.686 1.00 93.94 178 ARG A N 1
ATOM 1415 C CA . ARG A 1 178 ? 10.946 -8.190 0.128 1.00 93.94 178 ARG A CA 1
ATOM 1416 C C . ARG A 1 178 ? 10.726 -8.710 -1.294 1.00 93.94 178 ARG A C 1
ATOM 1418 O O . ARG A 1 178 ? 11.581 -8.484 -2.147 1.00 93.94 178 ARG A O 1
ATOM 1425 N N . ALA A 1 179 ? 9.625 -9.412 -1.548 1.00 94.88 179 ALA A N 1
ATOM 1426 C CA . ALA A 1 179 ? 9.311 -9.960 -2.864 1.00 94.88 179 ALA A CA 1
ATOM 1427 C C . ALA A 1 179 ? 9.129 -8.852 -3.911 1.00 94.88 179 ALA A C 1
ATOM 1429 O O . ALA A 1 179 ? 9.709 -8.945 -4.994 1.00 94.88 179 ALA A O 1
ATOM 1430 N N . LEU A 1 180 ? 8.403 -7.782 -3.573 1.00 95.25 180 LEU A N 1
ATOM 1431 C CA . LEU A 1 180 ? 8.227 -6.618 -4.441 1.00 95.25 180 LEU A CA 1
ATOM 1432 C C . LEU A 1 180 ? 9.574 -5.970 -4.783 1.00 95.25 180 LEU A C 1
ATOM 1434 O O . LEU A 1 180 ? 9.897 -5.807 -5.958 1.00 95.25 180 LEU A O 1
ATOM 1438 N N . LEU A 1 181 ? 10.397 -5.680 -3.772 1.00 94.12 181 LEU A N 1
ATOM 1439 C CA . LEU A 1 181 ? 11.697 -5.032 -3.966 1.00 94.12 181 LEU A CA 1
ATOM 1440 C C . LEU A 1 181 ? 12.659 -5.886 -4.802 1.00 94.12 181 LEU A C 1
ATOM 1442 O O . LEU A 1 181 ? 13.332 -5.362 -5.686 1.00 94.12 181 LEU A O 1
ATOM 1446 N N . LEU A 1 182 ? 12.718 -7.200 -4.561 1.00 92.94 182 LEU A N 1
ATOM 1447 C CA . LEU A 1 182 ? 13.563 -8.107 -5.346 1.00 92.94 182 LEU A CA 1
ATOM 1448 C C . LEU A 1 182 ? 13.072 -8.256 -6.787 1.00 92.94 182 LEU A C 1
ATOM 1450 O O . LEU A 1 182 ? 13.891 -8.314 -7.704 1.00 92.94 182 LEU A O 1
ATOM 1454 N N . THR A 1 183 ? 11.753 -8.273 -6.989 1.00 94.88 183 THR A N 1
ATOM 1455 C CA . THR A 1 183 ? 11.151 -8.280 -8.328 1.00 94.88 183 THR A CA 1
ATOM 1456 C C . THR A 1 183 ? 11.545 -7.019 -9.086 1.00 94.88 183 THR A C 1
ATOM 1458 O O . THR A 1 183 ? 12.021 -7.117 -10.213 1.00 94.88 183 THR A O 1
ATOM 1461 N N . SER A 1 184 ? 11.427 -5.845 -8.464 1.00 94.75 184 SER A N 1
ATOM 1462 C CA . SER A 1 184 ? 11.820 -4.569 -9.070 1.00 94.75 184 SER A CA 1
ATOM 1463 C C . SER A 1 184 ? 13.325 -4.473 -9.317 1.00 94.75 184 SER A C 1
ATOM 1465 O O . SER A 1 184 ? 13.741 -3.988 -10.366 1.00 94.75 184 SER A O 1
ATOM 1467 N N . LEU A 1 185 ? 14.154 -5.001 -8.411 1.00 91.81 185 LEU A N 1
ATOM 1468 C CA . LEU A 1 185 ? 15.608 -5.027 -8.582 1.00 91.81 185 LEU A CA 1
ATOM 1469 C C . LEU A 1 185 ? 16.014 -5.867 -9.802 1.00 91.81 185 LEU A C 1
ATOM 1471 O O . LEU A 1 185 ? 16.906 -5.475 -10.554 1.00 91.81 185 LEU A O 1
ATOM 1475 N N . ALA A 1 186 ? 15.329 -6.988 -10.046 1.00 92.81 186 ALA A N 1
ATOM 1476 C CA . ALA A 1 186 ? 15.564 -7.821 -11.225 1.00 92.81 186 ALA A CA 1
ATOM 1477 C C . ALA A 1 186 ? 15.242 -7.103 -12.552 1.00 92.81 186 ALA A C 1
ATOM 1479 O O . ALA A 1 186 ? 15.748 -7.500 -13.599 1.00 92.81 186 ALA A O 1
ATOM 1480 N N . GLN A 1 187 ? 14.451 -6.025 -12.517 1.00 95.38 187 GLN A N 1
ATOM 1481 C CA . GLN A 1 187 ? 14.083 -5.234 -13.695 1.00 95.38 187 GLN A CA 1
ATOM 1482 C C . GLN A 1 187 ? 15.077 -4.109 -14.025 1.00 95.38 187 GLN A C 1
ATOM 1484 O O . GLN A 1 187 ? 14.934 -3.463 -15.062 1.00 95.38 187 GLN A O 1
ATOM 1489 N N . VAL A 1 188 ? 16.113 -3.890 -13.207 1.00 89.31 188 VAL A N 1
ATOM 1490 C CA . VAL A 1 188 ? 17.121 -2.839 -13.450 1.00 89.31 188 VAL A CA 1
ATOM 1491 C C . VAL A 1 188 ? 17.905 -3.085 -14.743 1.00 89.31 188 VAL A C 1
ATOM 1493 O O . VAL A 1 188 ? 18.086 -2.168 -15.543 1.00 89.31 188 VAL A O 1
ATOM 1496 N N . VAL A 1 189 ? 18.356 -4.320 -14.981 1.00 87.31 189 VAL A N 1
ATOM 1497 C CA . VAL A 1 189 ? 19.075 -4.668 -16.219 1.00 87.31 189 VAL A CA 1
ATOM 1498 C C . VAL A 1 189 ? 18.156 -4.590 -17.442 1.00 87.31 189 VAL A C 1
ATOM 1500 O O . VAL A 1 189 ? 18.537 -3.908 -18.393 1.00 87.31 189 VAL A O 1
ATOM 1503 N N . PRO A 1 190 ? 16.950 -5.198 -17.440 1.00 93.56 190 PRO A N 1
ATOM 1504 C CA . PRO A 1 190 ? 15.971 -4.998 -18.506 1.00 93.56 190 PRO A CA 1
ATOM 1505 C C . PRO A 1 190 ? 15.713 -3.525 -18.843 1.00 93.56 190 PRO A C 1
ATOM 1507 O O . PRO A 1 190 ? 15.751 -3.164 -20.018 1.00 93.56 190 PRO A O 1
ATOM 1510 N N . LEU A 1 191 ? 15.540 -2.662 -17.833 1.00 92.69 191 LEU A N 1
ATOM 1511 C CA . LEU A 1 191 ? 15.339 -1.224 -18.031 1.00 92.69 191 LEU A CA 1
ATOM 1512 C C . LEU A 1 191 ? 16.502 -0.594 -18.805 1.00 92.69 191 LEU A C 1
ATOM 1514 O O . LEU A 1 191 ? 16.277 0.071 -19.813 1.00 92.69 191 LEU A O 1
ATOM 1518 N N . HIS A 1 192 ? 17.748 -0.814 -18.383 1.00 87.81 192 HIS A N 1
ATOM 1519 C CA . HIS A 1 192 ? 18.900 -0.217 -19.070 1.00 87.81 192 HIS A CA 1
ATOM 1520 C C . HIS A 1 192 ? 19.163 -0.818 -20.457 1.00 87.81 192 HIS A C 1
ATOM 1522 O O . HIS A 1 192 ? 19.646 -0.117 -21.348 1.00 87.81 192 HIS A O 1
ATOM 1528 N N . THR A 1 193 ? 18.828 -2.091 -20.675 1.00 89.56 193 THR A N 1
ATOM 1529 C CA . THR A 1 193 ? 18.866 -2.696 -22.014 1.00 89.56 193 THR A CA 1
ATOM 1530 C C . THR A 1 193 ? 17.870 -1.999 -22.939 1.00 89.56 193 THR A C 1
ATOM 1532 O O . THR A 1 193 ? 18.257 -1.527 -24.008 1.00 89.56 193 THR A O 1
ATOM 1535 N N . LEU A 1 194 ? 16.622 -1.829 -22.490 1.00 92.56 194 LEU A N 1
ATOM 1536 C CA . LEU A 1 194 ? 15.586 -1.105 -23.228 1.00 92.56 194 LEU A CA 1
ATOM 1537 C C . LEU A 1 194 ? 15.987 0.350 -23.501 1.00 92.56 194 LEU A C 1
ATOM 1539 O O . LEU A 1 194 ? 15.802 0.834 -24.618 1.00 92.56 194 LEU A O 1
ATOM 1543 N N . GLU A 1 195 ? 16.583 1.030 -22.520 1.00 88.88 195 GLU A N 1
ATOM 1544 C CA . GLU A 1 195 ? 17.130 2.382 -22.677 1.00 88.88 195 GLU A CA 1
ATOM 1545 C C . GLU A 1 195 ? 18.187 2.433 -23.788 1.00 88.88 195 GLU A C 1
ATOM 1547 O O . GLU A 1 195 ? 18.084 3.256 -24.701 1.00 88.88 195 GLU A O 1
ATOM 1552 N N . LYS A 1 196 ? 19.177 1.531 -23.747 1.00 86.56 196 LYS A N 1
ATOM 1553 C CA . LYS A 1 196 ? 20.265 1.459 -24.735 1.00 86.56 196 LYS A CA 1
ATOM 1554 C C . LYS A 1 196 ? 19.747 1.188 -26.148 1.00 86.56 196 LYS A C 1
ATOM 1556 O O . LYS A 1 196 ? 20.291 1.717 -27.115 1.00 86.56 196 LYS A O 1
ATOM 1561 N N . GLU A 1 197 ? 18.694 0.390 -26.266 1.00 89.25 197 GLU A N 1
ATOM 1562 C CA . GLU A 1 197 ? 18.019 0.080 -27.531 1.00 89.25 197 GLU A CA 1
ATOM 1563 C C . GLU A 1 197 ? 17.091 1.203 -28.024 1.00 89.25 197 GLU A C 1
ATOM 1565 O O . GLU A 1 197 ? 16.493 1.094 -29.096 1.00 89.25 197 GLU A O 1
ATOM 1570 N N . GLY A 1 198 ? 16.961 2.293 -27.261 1.00 89.25 198 GLY A N 1
ATOM 1571 C CA . GLY A 1 198 ? 16.100 3.421 -27.599 1.00 89.25 198 GLY A CA 1
ATOM 1572 C C . GLY A 1 198 ? 14.609 3.150 -27.395 1.00 89.25 198 GLY A C 1
ATOM 1573 O O . GLY A 1 198 ? 13.795 3.905 -27.921 1.00 89.25 198 GLY A O 1
ATOM 1574 N N . SER A 1 199 ? 14.250 2.122 -26.623 1.00 93.94 199 SER A N 1
ATOM 1575 C CA . SER A 1 199 ? 12.864 1.691 -26.394 1.00 93.94 199 SER A CA 1
ATOM 1576 C C . SER A 1 199 ? 12.042 2.671 -25.556 1.00 93.94 199 SER A C 1
ATOM 1578 O O . SER A 1 199 ? 10.830 2.539 -25.482 1.00 93.94 199 SER A O 1
ATOM 1580 N N . PHE A 1 200 ? 12.675 3.668 -24.931 1.00 90.94 200 PHE A N 1
ATOM 1581 C CA . PHE A 1 200 ? 11.974 4.755 -24.240 1.00 90.94 200 PHE A CA 1
ATOM 1582 C C . PHE A 1 200 ? 11.771 5.996 -25.120 1.00 90.94 200 PHE A C 1
ATOM 1584 O O . PHE A 1 200 ? 11.431 7.062 -24.625 1.00 90.94 200 PHE A O 1
ATOM 1591 N N . LYS A 1 201 ? 11.949 5.898 -26.441 1.00 88.00 201 LYS A N 1
ATOM 1592 C CA . LYS A 1 201 ? 11.450 6.937 -27.353 1.00 88.00 201 LYS A CA 1
ATOM 1593 C C . LYS A 1 201 ? 9.919 6.936 -27.345 1.00 88.00 201 LYS A C 1
ATOM 1595 O O . LYS A 1 201 ? 9.289 5.895 -27.173 1.00 88.00 201 LYS A O 1
ATOM 1600 N N . ARG A 1 202 ? 9.312 8.108 -27.553 1.00 85.31 202 ARG A N 1
ATOM 1601 C CA . ARG A 1 202 ? 7.850 8.257 -27.618 1.00 85.31 202 ARG A CA 1
ATOM 1602 C C . ARG A 1 202 ? 7.249 7.274 -28.631 1.00 85.31 202 ARG A C 1
ATOM 1604 O O . ARG A 1 202 ? 7.667 7.261 -29.785 1.00 85.31 202 ARG A O 1
ATOM 1611 N N . GLY A 1 203 ? 6.254 6.509 -28.196 1.00 90.31 203 GLY A N 1
ATOM 1612 C CA . GLY A 1 203 ? 5.490 5.569 -29.010 1.00 90.31 203 GLY A CA 1
ATOM 1613 C C . GLY A 1 203 ? 6.133 4.198 -29.225 1.00 90.31 203 GLY A C 1
ATOM 1614 O O . GLY A 1 203 ? 5.518 3.377 -29.898 1.00 90.31 203 GLY A O 1
ATOM 1615 N N . ASP A 1 204 ? 7.329 3.919 -28.693 1.00 95.88 204 ASP A N 1
ATOM 1616 C CA . ASP A 1 204 ? 7.929 2.587 -28.849 1.00 95.88 204 ASP A CA 1
ATOM 1617 C C . ASP A 1 204 ? 7.199 1.561 -27.953 1.00 95.88 204 ASP A C 1
ATOM 1619 O O . ASP A 1 204 ? 7.197 1.705 -26.724 1.00 95.88 204 ASP A O 1
ATOM 1623 N N . PRO A 1 205 ? 6.587 0.511 -28.535 1.00 97.50 205 PRO A N 1
ATOM 1624 C CA . PRO A 1 205 ? 5.739 -0.420 -27.794 1.00 97.50 205 PRO A CA 1
ATOM 1625 C C . PRO A 1 205 ? 6.502 -1.218 -26.732 1.00 97.50 205 PRO A C 1
ATOM 1627 O O . PRO A 1 205 ? 5.902 -1.645 -25.748 1.00 97.50 205 PRO A O 1
ATOM 1630 N N . ARG A 1 206 ? 7.823 -1.399 -26.878 1.00 98.00 206 ARG A N 1
ATOM 1631 C CA . ARG A 1 206 ? 8.632 -2.162 -25.915 1.00 98.00 206 ARG A CA 1
ATOM 1632 C C . ARG A 1 206 ? 8.767 -1.417 -24.591 1.00 98.00 206 ARG A C 1
ATOM 1634 O O . ARG A 1 206 ? 8.616 -2.016 -23.528 1.00 98.00 206 ARG A O 1
ATOM 1641 N N . GLY A 1 207 ? 9.028 -0.109 -24.647 1.00 96.69 207 GLY A N 1
ATOM 1642 C CA . GLY A 1 207 ? 9.095 0.726 -23.449 1.00 96.69 207 GLY A CA 1
ATOM 1643 C C . GLY A 1 207 ? 7.729 0.906 -22.795 1.00 96.69 207 GLY A C 1
ATOM 1644 O O . GLY A 1 207 ? 7.648 0.918 -21.568 1.00 96.69 207 GLY A O 1
ATOM 1645 N N . ILE A 1 208 ? 6.666 1.007 -23.604 1.00 98.00 208 ILE A N 1
ATOM 1646 C CA . ILE A 1 208 ? 5.283 1.109 -23.119 1.00 98.00 208 ILE A CA 1
ATOM 1647 C C . ILE A 1 208 ? 4.915 -0.146 -22.336 1.00 98.00 208 ILE A C 1
ATOM 1649 O O . ILE A 1 208 ? 4.602 -0.031 -21.156 1.00 98.00 208 ILE A O 1
ATOM 1653 N N . ALA A 1 209 ? 5.073 -1.327 -22.939 1.00 98.00 209 ALA A N 1
ATOM 1654 C CA . ALA A 1 209 ? 4.778 -2.598 -22.283 1.00 98.00 209 ALA A CA 1
ATOM 1655 C C . ALA A 1 209 ? 5.585 -2.777 -20.986 1.00 98.00 209 ALA A C 1
ATOM 1657 O O . ALA A 1 209 ? 5.050 -3.203 -19.964 1.00 98.00 209 ALA A O 1
ATOM 1658 N N . PHE A 1 210 ? 6.867 -2.393 -20.987 1.00 97.94 210 PHE A N 1
ATOM 1659 C CA . PHE A 1 210 ? 7.688 -2.435 -19.777 1.00 97.94 210 PHE A CA 1
ATOM 1660 C C . PHE A 1 210 ? 7.150 -1.510 -18.674 1.00 97.94 210 PHE A C 1
ATOM 1662 O O . PHE A 1 210 ? 7.033 -1.922 -17.518 1.00 97.94 210 PHE A O 1
ATOM 1669 N N . ALA A 1 211 ? 6.821 -0.261 -19.010 1.00 97.25 211 ALA A N 1
ATOM 1670 C CA . ALA A 1 211 ? 6.302 0.707 -18.050 1.00 97.25 211 ALA A CA 1
ATOM 1671 C C . ALA A 1 211 ? 4.911 0.316 -17.523 1.00 97.25 211 ALA A C 1
ATOM 1673 O O . ALA A 1 211 ? 4.661 0.443 -16.324 1.00 97.25 211 ALA A O 1
ATOM 1674 N N . GLU A 1 212 ? 4.033 -0.200 -18.387 1.00 98.00 212 GLU A N 1
ATOM 1675 C CA . GLU A 1 212 ? 2.711 -0.710 -18.011 1.00 98.00 212 GLU A CA 1
ATOM 1676 C C . GLU A 1 212 ? 2.838 -1.875 -17.037 1.00 98.00 212 GLU A C 1
ATOM 1678 O O . GLU A 1 212 ? 2.259 -1.816 -15.954 1.00 98.00 212 GLU A O 1
ATOM 1683 N N . ALA A 1 213 ? 3.691 -2.857 -17.340 1.00 97.38 213 ALA A N 1
ATOM 1684 C CA . ALA A 1 213 ? 3.955 -3.980 -16.446 1.00 97.38 213 ALA A CA 1
ATOM 1685 C C . ALA A 1 213 ? 4.511 -3.528 -15.084 1.00 97.3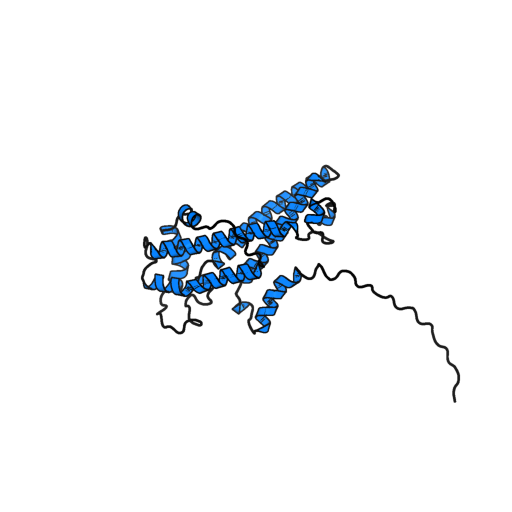8 213 ALA A C 1
ATOM 1687 O O . ALA A 1 213 ? 4.161 -4.096 -14.045 1.00 97.38 213 ALA A O 1
ATOM 1688 N N . ARG A 1 214 ? 5.369 -2.493 -15.045 1.00 97.38 214 ARG A N 1
ATOM 1689 C CA . ARG A 1 214 ? 5.877 -1.963 -13.768 1.00 97.38 214 ARG A CA 1
ATOM 1690 C C . ARG A 1 214 ? 4.805 -1.253 -12.952 1.00 97.38 214 ARG A C 1
ATOM 1692 O O . ARG A 1 214 ? 4.694 -1.534 -11.758 1.00 97.38 214 ARG A O 1
ATOM 1699 N N . LEU A 1 215 ? 4.002 -0.392 -13.575 1.00 97.25 215 LEU A N 1
ATOM 1700 C CA . LEU A 1 215 ? 2.895 0.273 -12.885 1.00 97.25 215 LEU A CA 1
ATOM 1701 C C . LEU A 1 215 ? 1.833 -0.730 -12.426 1.00 97.25 215 LEU A C 1
ATOM 1703 O O . LEU A 1 215 ? 1.377 -0.647 -11.288 1.00 97.25 215 LEU A O 1
ATOM 1707 N N . ALA A 1 216 ? 1.487 -1.711 -13.259 1.00 97.69 216 ALA A N 1
ATOM 1708 C CA . ALA A 1 216 ? 0.536 -2.762 -12.915 1.00 97.69 216 ALA A CA 1
ATOM 1709 C C . ALA A 1 216 ? 1.023 -3.609 -11.733 1.00 97.69 216 ALA A C 1
ATOM 1711 O O . ALA A 1 216 ? 0.244 -3.897 -10.823 1.00 97.69 216 ALA A O 1
ATOM 1712 N N . ALA A 1 217 ? 2.320 -3.928 -11.669 1.00 96.69 217 ALA A N 1
ATOM 1713 C CA . ALA A 1 217 ? 2.907 -4.604 -10.515 1.00 96.69 217 ALA A CA 1
ATOM 1714 C C . ALA A 1 217 ? 2.796 -3.765 -9.227 1.00 96.69 217 ALA A C 1
ATOM 1716 O O . ALA A 1 217 ? 2.458 -4.308 -8.173 1.00 96.69 217 ALA A O 1
ATOM 1717 N N . GLY A 1 218 ? 3.032 -2.449 -9.302 1.00 96.44 218 GLY A N 1
ATOM 1718 C CA . GLY A 1 218 ? 2.850 -1.535 -8.170 1.00 96.44 218 GLY A CA 1
ATOM 1719 C C . GLY A 1 218 ? 1.398 -1.459 -7.694 1.00 96.44 218 GLY A C 1
ATOM 1720 O O . GLY A 1 218 ? 1.132 -1.595 -6.501 1.00 96.44 218 GLY A O 1
ATOM 1721 N N . VAL A 1 219 ? 0.446 -1.325 -8.623 1.00 97.06 219 VAL A N 1
ATOM 1722 C CA . VAL A 1 219 ? -0.997 -1.300 -8.319 1.00 97.06 219 VAL A CA 1
ATOM 1723 C C . VAL A 1 219 ? -1.469 -2.633 -7.733 1.00 97.06 219 VAL A C 1
ATOM 1725 O O . VAL A 1 219 ? -2.217 -2.645 -6.754 1.00 97.06 219 VAL A O 1
ATOM 1728 N N . THR A 1 220 ? -1.006 -3.755 -8.287 1.00 97.31 220 THR A N 1
ATOM 1729 C CA . THR A 1 220 ? -1.314 -5.106 -7.796 1.00 97.31 220 THR A CA 1
ATOM 1730 C C . THR A 1 220 ? -0.824 -5.292 -6.364 1.00 97.31 220 THR A C 1
ATOM 1732 O O . THR A 1 220 ? -1.602 -5.706 -5.502 1.00 97.31 220 THR A O 1
ATOM 1735 N N . ALA A 1 221 ? 0.436 -4.937 -6.088 1.00 96.50 221 ALA A N 1
ATOM 1736 C CA . ALA A 1 221 ? 1.004 -5.016 -4.747 1.00 96.50 221 ALA A CA 1
ATOM 1737 C C . ALA A 1 221 ? 0.243 -4.120 -3.763 1.00 96.50 221 ALA A C 1
ATOM 1739 O O . ALA A 1 221 ? -0.176 -4.594 -2.708 1.00 96.50 221 ALA A O 1
ATOM 1740 N N . LEU A 1 222 ? -0.010 -2.863 -4.142 1.00 97.00 222 LEU A N 1
ATOM 1741 C CA . LEU A 1 222 ? -0.744 -1.904 -3.323 1.00 97.00 222 LEU A CA 1
ATOM 1742 C C . LEU A 1 222 ? -2.129 -2.430 -2.938 1.00 97.00 222 LEU A C 1
ATOM 1744 O O . LEU A 1 222 ? -2.462 -2.493 -1.755 1.00 97.00 222 LEU A O 1
ATOM 1748 N N . ARG A 1 223 ? -2.925 -2.860 -3.924 1.00 97.12 223 ARG A N 1
ATOM 1749 C CA . ARG A 1 223 ? -4.257 -3.418 -3.674 1.00 97.12 223 ARG A CA 1
ATOM 1750 C C . ARG A 1 223 ? -4.179 -4.637 -2.760 1.00 97.12 223 ARG A C 1
ATOM 1752 O O . ARG A 1 223 ? -4.937 -4.706 -1.795 1.00 97.12 223 ARG A O 1
ATOM 1759 N N . ASN A 1 224 ? -3.304 -5.595 -3.063 1.00 97.44 224 ASN A N 1
ATOM 1760 C CA . ASN A 1 224 ? -3.218 -6.835 -2.292 1.00 97.44 224 ASN A CA 1
ATOM 1761 C C . ASN A 1 224 ? -2.849 -6.548 -0.834 1.00 97.44 224 ASN A C 1
ATOM 1763 O O . ASN A 1 224 ? -3.530 -7.028 0.069 1.00 97.44 224 ASN A O 1
ATOM 1767 N N . MET A 1 225 ? -1.860 -5.685 -0.604 1.00 97.31 225 MET A N 1
ATOM 1768 C CA . MET A 1 225 ? -1.443 -5.286 0.737 1.00 97.31 225 MET A CA 1
ATOM 1769 C C . MET A 1 225 ? -2.560 -4.552 1.503 1.00 97.31 225 MET A C 1
ATOM 1771 O O . MET A 1 225 ? -2.742 -4.824 2.689 1.00 97.31 225 MET A O 1
ATOM 1775 N N . ILE A 1 226 ? -3.351 -3.678 0.861 1.00 97.44 226 ILE A N 1
ATOM 1776 C CA . ILE A 1 226 ? -4.514 -3.022 1.504 1.00 97.44 226 ILE A CA 1
ATOM 1777 C C . ILE A 1 226 ? -5.574 -4.052 1.902 1.00 97.44 226 ILE A C 1
ATOM 1779 O O . ILE A 1 226 ? -6.074 -4.024 3.029 1.00 97.44 226 ILE A O 1
ATOM 1783 N N . VAL A 1 227 ? -5.916 -4.971 0.995 1.00 97.56 227 VAL A N 1
ATOM 1784 C CA . VAL A 1 227 ? -6.903 -6.025 1.270 1.00 97.56 227 VAL A CA 1
ATOM 1785 C C . VAL A 1 227 ? -6.424 -6.913 2.416 1.00 97.56 227 VAL A C 1
ATOM 1787 O O . VAL A 1 227 ? -7.192 -7.212 3.327 1.00 97.56 227 VAL A O 1
ATOM 1790 N N . GLU A 1 228 ? -5.149 -7.287 2.439 1.00 97.19 228 GLU A N 1
ATOM 1791 C CA . GLU A 1 228 ? -4.599 -8.078 3.536 1.00 97.19 228 GLU A CA 1
ATOM 1792 C C . GLU A 1 228 ? -4.528 -7.307 4.860 1.00 97.19 228 GLU A C 1
ATOM 1794 O O . GLU A 1 228 ? -4.811 -7.894 5.904 1.00 97.19 228 GLU A O 1
ATOM 1799 N N . ALA A 1 229 ? -4.247 -5.998 4.846 1.00 97.44 229 ALA A N 1
ATOM 1800 C CA . ALA A 1 229 ? -4.362 -5.160 6.043 1.00 97.44 229 ALA A CA 1
ATOM 1801 C C . ALA A 1 229 ? -5.793 -5.195 6.597 1.00 97.44 229 ALA A C 1
ATOM 1803 O O . ALA A 1 229 ? -5.990 -5.347 7.804 1.00 97.44 229 ALA A O 1
ATOM 1804 N N . TRP A 1 230 ? -6.798 -5.096 5.722 1.00 97.69 230 TRP A N 1
ATOM 1805 C CA . TRP A 1 230 ? -8.203 -5.191 6.111 1.00 97.69 230 TRP A CA 1
ATOM 1806 C C . TRP A 1 230 ? -8.555 -6.561 6.703 1.00 97.69 230 TRP A C 1
ATOM 1808 O O . TRP A 1 230 ? -9.236 -6.627 7.730 1.00 97.69 230 TRP A O 1
ATOM 1818 N N . LEU A 1 231 ? -8.082 -7.652 6.100 1.00 96.62 231 LEU A N 1
ATOM 1819 C CA . LEU A 1 231 ? -8.332 -9.007 6.597 1.00 96.62 231 LEU A CA 1
ATOM 1820 C C . LEU A 1 231 ? -7.646 -9.261 7.951 1.00 96.62 231 LEU A C 1
ATOM 1822 O O . LEU A 1 231 ? -8.285 -9.762 8.878 1.00 96.62 231 LEU A O 1
ATOM 1826 N N . ASP A 1 232 ? -6.379 -8.866 8.106 1.00 96.69 232 ASP A N 1
ATOM 1827 C CA . ASP A 1 232 ? -5.618 -9.046 9.354 1.00 96.69 232 ASP A CA 1
ATOM 1828 C C . ASP A 1 232 ? -6.105 -8.112 10.484 1.00 96.69 232 ASP A C 1
ATOM 1830 O O . ASP A 1 232 ? -5.966 -8.408 11.677 1.00 96.69 232 ASP A O 1
ATOM 1834 N N . SER A 1 233 ? -6.757 -6.995 10.143 1.00 97.88 233 SER A N 1
ATOM 1835 C CA . SER A 1 233 ? -7.320 -6.069 11.135 1.00 97.88 233 SER A CA 1
ATOM 1836 C C . SER A 1 233 ? -8.360 -6.718 12.061 1.00 97.88 233 SER A C 1
ATOM 1838 O O . SER A 1 233 ? -8.424 -6.366 13.237 1.00 97.88 233 SER A O 1
ATOM 1840 N N . ALA A 1 234 ? -9.101 -7.731 11.595 1.00 97.06 234 ALA A N 1
ATOM 1841 C CA . ALA A 1 234 ? -10.082 -8.462 12.409 1.00 97.06 234 ALA A CA 1
ATOM 1842 C C . ALA A 1 234 ? -9.438 -9.230 13.583 1.00 97.06 234 ALA A C 1
ATOM 1844 O O . ALA A 1 234 ? -10.061 -9.472 14.619 1.00 97.06 234 ALA A O 1
ATOM 1845 N N . GLN A 1 235 ? -8.164 -9.603 13.447 1.00 95.44 235 GLN A N 1
ATOM 1846 C CA . GLN A 1 235 ? -7.391 -10.287 14.488 1.00 95.44 235 GLN A CA 1
ATOM 1847 C C . GLN A 1 235 ? -6.451 -9.342 15.240 1.00 95.44 235 GLN A C 1
ATOM 1849 O O . GLN A 1 235 ? -5.744 -9.765 16.155 1.00 95.44 235 GLN A O 1
ATOM 1854 N N . THR A 1 236 ? -6.432 -8.063 14.870 1.00 96.62 236 THR A N 1
ATOM 1855 C CA . THR A 1 236 ? -5.508 -7.092 15.441 1.00 96.62 236 THR A CA 1
ATOM 1856 C C . THR A 1 236 ? -6.030 -6.599 16.793 1.00 96.62 236 THR A C 1
ATOM 1858 O O . THR A 1 236 ? -7.185 -6.187 16.896 1.00 96.62 236 THR A O 1
ATOM 1861 N N . PRO A 1 237 ? -5.209 -6.619 17.856 1.00 96.00 237 PRO A N 1
ATOM 1862 C CA . PRO A 1 237 ? -5.609 -6.070 19.140 1.00 96.00 237 PRO A CA 1
ATOM 1863 C C . PRO A 1 237 ? -5.580 -4.539 19.152 1.00 96.00 237 PRO A C 1
ATOM 1865 O O . PRO A 1 237 ? -4.674 -3.946 18.565 1.00 96.00 237 PRO A O 1
ATOM 1868 N N . ILE A 1 238 ? -6.513 -3.897 19.858 1.00 95.00 238 ILE A N 1
ATOM 1869 C CA . ILE A 1 238 ? -6.635 -2.435 20.026 1.00 95.00 238 ILE A CA 1
ATOM 1870 C C . ILE A 1 238 ? -6.866 -2.026 21.490 1.00 95.00 238 ILE A C 1
ATOM 1872 O O . ILE A 1 238 ? -7.151 -2.882 22.325 1.00 95.00 238 ILE A O 1
ATOM 1876 N N . GLY A 1 239 ? -6.744 -0.725 21.775 1.00 89.44 239 GLY A N 1
ATOM 1877 C CA . GLY A 1 239 ? -7.048 -0.141 23.086 1.00 89.44 239 GLY A CA 1
ATOM 1878 C C . GLY A 1 239 ? -6.046 -0.468 24.197 1.00 89.44 239 GLY A C 1
ATOM 1879 O O . GLY A 1 239 ? -4.993 -1.069 23.954 1.00 89.44 239 GLY A O 1
ATOM 1880 N N . TYR A 1 240 ? -6.376 -0.065 25.426 1.00 82.38 240 TYR A N 1
ATOM 1881 C CA . TYR A 1 240 ? -5.654 -0.458 26.638 1.00 82.38 240 TYR A CA 1
ATOM 1882 C C . TYR A 1 240 ? -6.631 -0.837 27.771 1.00 82.38 240 TYR A C 1
ATOM 1884 O O . TYR A 1 240 ? -7.477 -0.021 28.121 1.00 82.38 240 TYR A O 1
ATOM 1892 N N . PRO A 1 241 ? -6.511 -2.033 28.387 1.00 87.00 241 PRO A N 1
ATOM 1893 C CA . PRO A 1 241 ? -5.662 -3.148 27.964 1.00 87.00 241 PRO A CA 1
ATOM 1894 C C . PRO A 1 241 ? -6.024 -3.629 26.551 1.00 87.00 241 PRO A C 1
ATOM 1896 O O . PRO A 1 241 ? -7.143 -3.451 26.087 1.00 87.00 241 PRO A O 1
ATOM 1899 N N . MET A 1 242 ? -5.062 -4.235 25.853 1.00 92.56 242 MET A N 1
ATOM 1900 C CA . MET A 1 242 ? -5.256 -4.644 24.460 1.00 92.56 242 MET A CA 1
ATOM 1901 C C . MET A 1 242 ? -6.282 -5.781 24.311 1.00 92.56 242 MET A C 1
ATOM 1903 O O . MET A 1 242 ? -6.108 -6.847 24.907 1.00 92.56 242 MET A O 1
ATOM 1907 N N . VAL A 1 243 ? -7.282 -5.586 23.444 1.00 94.25 243 VAL A N 1
ATOM 1908 C CA . VAL A 1 243 ? -8.353 -6.553 23.123 1.00 94.25 243 VAL A CA 1
ATOM 1909 C C . VAL A 1 243 ? -8.392 -6.819 21.619 1.00 94.25 243 VAL A C 1
ATOM 1911 O O . VAL A 1 243 ? -8.285 -5.881 20.836 1.00 94.25 243 VAL A O 1
ATOM 1914 N N . ASN A 1 244 ? -8.551 -8.079 21.191 1.00 95.75 244 ASN A N 1
ATOM 1915 C CA . ASN A 1 244 ? -8.685 -8.395 19.761 1.00 95.75 244 ASN A CA 1
ATOM 1916 C C . ASN A 1 244 ? -10.020 -7.897 19.210 1.00 95.75 244 ASN A C 1
ATOM 1918 O O . ASN A 1 244 ? -11.062 -8.145 19.815 1.00 95.75 244 ASN A O 1
ATOM 1922 N N . VAL A 1 245 ? -9.997 -7.318 18.009 1.00 97.25 245 VAL A N 1
ATOM 1923 C CA . VAL A 1 245 ? -11.213 -6.877 17.307 1.00 97.25 245 VAL A CA 1
ATOM 1924 C C . VAL A 1 245 ? -12.254 -7.994 17.185 1.00 97.25 245 VAL A C 1
ATOM 1926 O O . VAL A 1 245 ? -13.418 -7.749 17.469 1.00 97.25 245 VAL A O 1
ATOM 1929 N N . ARG A 1 246 ? -11.859 -9.245 16.918 1.00 97.38 246 ARG A N 1
ATOM 1930 C CA . ARG A 1 246 ? -12.797 -10.387 16.915 1.00 97.38 246 ARG A CA 1
ATOM 1931 C C . ARG A 1 246 ? -13.588 -10.568 18.222 1.00 97.38 246 ARG A C 1
ATOM 1933 O O . ARG A 1 246 ? -14.730 -11.019 18.196 1.00 97.38 246 ARG A O 1
ATOM 1940 N N . ASP A 1 247 ? -12.981 -10.274 19.377 1.00 96.69 247 ASP A N 1
ATOM 1941 C CA . ASP A 1 247 ? -13.649 -10.402 20.679 1.00 96.69 247 ASP A CA 1
ATOM 1942 C C . ASP A 1 247 ? -14.665 -9.252 20.863 1.00 96.69 247 ASP A C 1
ATOM 1944 O O . ASP A 1 247 ? -15.698 -9.444 21.497 1.00 96.69 247 ASP A O 1
ATOM 1948 N N . ILE A 1 248 ? -14.408 -8.092 20.250 1.00 96.88 248 ILE A N 1
ATOM 1949 C CA . ILE A 1 248 ? -15.343 -6.960 20.182 1.00 96.88 248 ILE A CA 1
ATOM 1950 C C . ILE A 1 248 ? -16.500 -7.269 19.223 1.00 96.88 248 ILE A C 1
ATOM 1952 O O . ILE A 1 248 ? -17.662 -7.208 19.614 1.00 96.88 248 ILE A O 1
ATOM 1956 N N . GLU A 1 249 ? -16.201 -7.659 17.982 1.00 96.88 249 GLU A N 1
ATOM 1957 C CA . GLU A 1 249 ? -17.210 -7.935 16.947 1.00 96.88 249 GLU A CA 1
ATOM 1958 C C . GLU A 1 249 ? -18.167 -9.068 17.359 1.00 96.88 249 GLU A C 1
ATOM 1960 O O . GLU A 1 249 ? -19.362 -8.999 17.073 1.00 96.88 249 GLU A O 1
ATOM 1965 N N . SER A 1 250 ? -17.670 -10.071 18.095 1.00 96.75 250 SER A N 1
ATOM 1966 C CA . SER A 1 250 ? -18.489 -11.163 18.650 1.00 96.75 250 SER A CA 1
ATOM 1967 C C . SER A 1 250 ? -19.317 -10.783 19.886 1.00 96.75 250 SER A C 1
ATOM 1969 O O . SER A 1 250 ? -20.100 -11.605 20.359 1.00 96.75 250 SER A O 1
ATOM 1971 N N . GLY A 1 251 ? -19.150 -9.575 20.435 1.00 94.50 251 GLY A N 1
ATOM 1972 C CA . GLY A 1 251 ? -19.839 -9.121 21.649 1.00 94.50 251 GLY A CA 1
ATOM 1973 C C . GLY A 1 251 ? -19.285 -9.707 22.952 1.00 94.50 251 GLY A C 1
ATOM 1974 O O . GLY A 1 251 ? -19.860 -9.498 24.019 1.00 94.50 251 GLY A O 1
ATOM 1975 N N . LYS A 1 252 ? -18.160 -10.431 22.899 1.00 95.69 252 LYS A N 1
ATOM 1976 C CA . LYS A 1 252 ? -17.477 -10.947 24.095 1.00 95.69 252 LYS A CA 1
ATOM 1977 C C . LYS A 1 252 ? -16.835 -9.826 24.914 1.00 95.69 252 LYS A C 1
ATOM 1979 O O . LYS A 1 252 ? -16.698 -9.962 26.129 1.00 95.69 252 LYS A O 1
ATOM 1984 N N . VAL A 1 253 ? -16.426 -8.743 24.258 1.00 94.25 253 VAL A N 1
ATOM 1985 C CA . VAL A 1 253 ? -15.942 -7.520 24.902 1.00 94.25 253 VAL A CA 1
ATOM 1986 C C . VAL A 1 253 ? -16.746 -6.331 24.398 1.00 94.25 253 VAL A C 1
ATOM 1988 O O . VAL A 1 253 ? -16.903 -6.147 23.195 1.00 94.25 253 VAL A O 1
ATOM 1991 N N . TRP A 1 254 ? -17.217 -5.514 25.333 1.00 91.44 254 TRP A N 1
ATOM 1992 C CA . TRP A 1 254 ? -17.903 -4.261 25.042 1.00 91.44 254 TRP A CA 1
ATOM 1993 C C . TRP A 1 254 ? -16.878 -3.141 24.909 1.00 91.44 254 TRP A C 1
ATOM 1995 O O . TRP A 1 254 ? -15.932 -3.060 25.696 1.00 91.44 254 TRP A O 1
ATOM 2005 N N . VAL A 1 255 ? -17.054 -2.295 23.898 1.00 93.56 255 VAL A N 1
ATOM 2006 C CA . VAL A 1 255 ? -16.200 -1.123 23.712 1.00 93.56 255 VAL A CA 1
ATOM 2007 C C . VAL A 1 255 ? -16.693 -0.018 24.628 1.00 93.56 255 VAL A C 1
ATOM 2009 O O . VAL A 1 255 ? -17.862 0.343 24.568 1.00 93.56 255 VAL A O 1
ATOM 2012 N N . THR A 1 256 ? -15.793 0.520 25.445 1.00 91.38 256 THR A N 1
ATOM 2013 C CA . THR A 1 256 ? -16.042 1.719 26.247 1.00 91.38 256 THR A CA 1
ATOM 2014 C C . THR A 1 256 ? -15.191 2.870 25.729 1.00 91.38 256 THR A C 1
ATOM 2016 O O . THR A 1 256 ? -14.224 2.666 24.985 1.00 91.38 256 THR A O 1
ATOM 2019 N N . ARG A 1 257 ? -15.518 4.093 26.141 1.00 91.38 257 ARG A N 1
ATOM 2020 C CA . ARG A 1 257 ? -14.714 5.278 25.819 1.00 91.38 257 ARG A CA 1
ATOM 2021 C C . ARG A 1 257 ? -13.272 5.145 26.327 1.00 91.38 257 ARG A C 1
ATOM 2023 O O . ARG A 1 257 ? -12.342 5.465 25.593 1.00 91.38 257 ARG A O 1
ATOM 2030 N N . GLU A 1 258 ? -13.066 4.586 27.518 1.00 90.06 258 GLU A N 1
ATOM 2031 C CA . GLU A 1 258 ? -11.737 4.382 28.117 1.00 90.06 258 GLU A CA 1
ATOM 2032 C C . GLU A 1 258 ? -10.912 3.356 27.331 1.00 90.06 258 GLU A C 1
ATOM 2034 O O . GLU A 1 258 ? -9.720 3.561 27.101 1.00 90.06 258 GLU A O 1
ATOM 2039 N N . LEU A 1 259 ? -11.544 2.277 26.841 1.00 89.38 259 LEU A N 1
ATOM 2040 C CA . LEU A 1 259 ? -10.872 1.304 25.968 1.00 89.38 259 LEU A CA 1
ATOM 2041 C C . LEU A 1 259 ? -10.321 1.980 24.704 1.00 89.38 259 LEU A C 1
ATOM 2043 O O . LEU A 1 259 ? -9.277 1.577 24.184 1.00 89.38 259 LEU A O 1
ATOM 2047 N N . MET A 1 260 ? -11.020 3.010 24.230 1.00 89.25 260 MET A N 1
ATOM 2048 C CA . MET A 1 260 ? -10.689 3.776 23.031 1.00 89.25 260 MET A CA 1
ATOM 2049 C C . MET A 1 260 ? -9.822 5.009 23.319 1.00 89.25 260 MET A C 1
ATOM 2051 O O . MET A 1 260 ? -9.507 5.747 22.390 1.00 89.25 260 MET A O 1
ATOM 2055 N N . GLY A 1 261 ? -9.368 5.189 24.564 1.00 82.06 261 GLY A N 1
ATOM 2056 C CA . GLY A 1 261 ? -8.440 6.253 24.946 1.00 82.06 261 GLY A CA 1
ATOM 2057 C C . GLY A 1 261 ? -9.100 7.600 25.232 1.00 82.06 261 GLY A C 1
ATOM 2058 O O . GLY A 1 261 ? -8.457 8.626 25.036 1.00 82.06 261 GLY A O 1
ATOM 2059 N N . ALA A 1 262 ? -10.365 7.615 25.660 1.00 79.12 262 ALA A N 1
ATOM 2060 C CA . ALA A 1 262 ? -10.924 8.796 26.306 1.00 79.12 262 ALA A CA 1
ATOM 2061 C C . ALA A 1 262 ? -10.269 9.011 27.680 1.00 79.12 262 ALA A C 1
ATOM 2063 O O . ALA A 1 262 ? -10.130 8.054 28.446 1.00 79.12 262 ALA A O 1
ATOM 2064 N N . ASP A 1 263 ? -9.896 10.263 27.948 1.00 63.03 263 ASP A N 1
ATOM 2065 C CA . ASP A 1 263 ? -9.388 10.742 29.238 1.00 63.03 263 ASP A CA 1
ATOM 2066 C C . ASP A 1 263 ? -10.512 10.9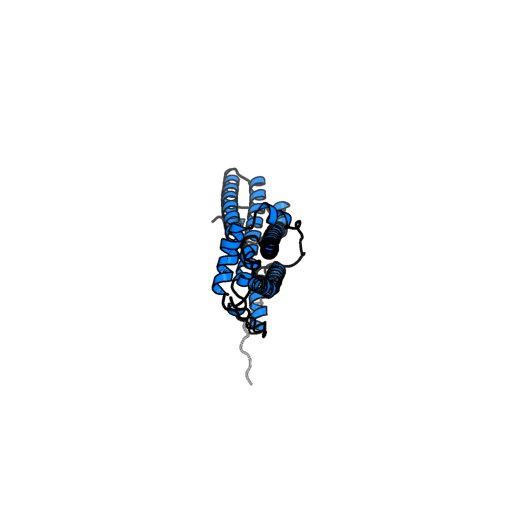56 30.267 1.00 63.03 263 ASP A C 1
ATOM 2068 O O . ASP A 1 263 ? -11.627 11.374 29.859 1.00 63.03 263 ASP A O 1
#

pLDDT: mean 81.04, std 23.57, range [27.0, 98.62]